Protein AF-A0A0F2PPJ3-F1 (afdb_monomer)

Radius of gyration: 19.81 Å; Cα contacts (8 Å, |Δi|>4): 242; chains: 1; bounding box: 56×54×53 Å

Solvent-accessible surface area (backbone atoms only — not comparable to full-atom values): 11832 Å² total; per-residue (Å²): 130,74,75,77,68,56,71,62,56,51,58,52,53,52,50,50,52,53,46,26,67,75,68,76,44,92,83,86,82,91,77,68,64,54,83,75,53,85,84,41,70,87,46,75,91,51,69,76,37,43,59,78,31,75,66,54,70,74,70,52,61,63,37,77,43,76,45,82,42,78,38,98,86,69,47,59,34,36,39,39,37,59,58,42,53,81,57,90,66,64,78,55,28,32,35,36,76,41,85,43,67,48,100,86,71,50,75,47,74,46,74,51,76,37,76,73,58,85,64,53,87,43,73,56,42,39,53,51,50,53,45,66,75,74,41,57,76,58,44,71,45,42,66,65,57,51,31,71,75,66,73,51,53,72,66,60,54,51,54,40,54,52,50,34,38,73,65,64,57,26,40,74,48,74,52,93,91,62,44,34,35,23,36,60,72,83,70,79,80,76,86,76,126

Secondary structure (DSSP, 8-state):
--TT-THHHHHHHHHHHHHHHHHT-------PBPPPPGGGTTSPP-GGGBTT-HHHHHH-SEEEEEEEEE-TTS-EEEEEEEEEESSPPPPPEEEEEEEEE-TTS-EEEEEEEESS----SSHHHHHHHHHHHH--TT-EEEHHHHHHHH---HHHHHHHHHHHHHTTSSEEES-TTS-EEEPPP----TT--

Mean predicted aligned error: 10.71 Å

Foldseek 3Di:
DDLQPCVVVLVVLVVVVVVCVVVVHDDDDDFDFADDDPLCPVADDAPVRGPSCPVVSVRDQWDKDWDWDQDPVRFIKIKIFTRDHPDDTAQIKIWGWDWDADPVRDIDIDIDIGSPDCLPPDLLSQLVSQQRNPAHAPRKDDLVVSCVVRVDDSVSSVVSVVVCCVSLQWDWDDDPVPIIIGRHPPDPPPVPD

pLDDT: mean 81.57, std 12.95, range [33.19, 95.94]

Structure (mmCIF, N/CA/C/O backbone):
data_AF-A0A0F2PPJ3-F1
#
_entry.id   AF-A0A0F2PPJ3-F1
#
loop_
_atom_site.group_PDB
_atom_site.id
_atom_site.type_symbol
_atom_site.label_atom_id
_atom_site.label_alt_id
_atom_site.label_comp_id
_atom_site.label_asym_id
_atom_site.label_entity_id
_atom_site.label_seq_id
_atom_site.pdbx_PDB_ins_code
_atom_site.Cartn_x
_atom_site.Cartn_y
_atom_site.Cartn_z
_atom_site.occupancy
_atom_site.B_iso_or_equiv
_atom_site.auth_seq_id
_atom_site.auth_comp_id
_atom_site.auth_asym_id
_atom_site.auth_atom_id
_atom_site.pdbx_PDB_model_num
ATOM 1 N N . MET A 1 1 ? 12.426 24.009 -13.031 1.00 40.19 1 MET A N 1
ATOM 2 C CA . MET A 1 1 ? 11.624 23.119 -13.888 1.00 40.19 1 MET A CA 1
ATOM 3 C C . MET A 1 1 ? 10.373 22.863 -13.082 1.00 40.19 1 MET A C 1
ATOM 5 O O . MET A 1 1 ? 10.503 22.295 -12.008 1.00 40.19 1 MET A O 1
ATOM 9 N N . ASP A 1 2 ? 9.248 23.453 -13.481 1.00 37.06 2 ASP A N 1
ATOM 10 C CA . ASP A 1 2 ? 8.013 23.365 -12.701 1.00 37.06 2 ASP A CA 1
ATOM 11 C C . ASP A 1 2 ? 7.537 21.912 -12.677 1.00 37.06 2 ASP A C 1
ATOM 13 O O . ASP A 1 2 ? 7.143 21.367 -13.704 1.00 37.06 2 ASP A O 1
ATOM 17 N N . GLU A 1 3 ? 7.546 21.296 -11.495 1.00 46.66 3 GLU A N 1
ATOM 18 C CA . GLU A 1 3 ? 6.959 19.971 -11.227 1.00 46.66 3 GLU A CA 1
ATOM 19 C C . GLU A 1 3 ? 5.454 19.901 -11.556 1.00 46.66 3 GLU A C 1
ATOM 21 O O . GLU A 1 3 ? 4.867 18.822 -11.560 1.00 46.66 3 GLU A O 1
ATOM 26 N N . ASN A 1 4 ? 4.822 21.043 -11.845 1.00 52.59 4 ASN A N 1
ATOM 27 C CA . ASN A 1 4 ? 3.384 21.173 -12.039 1.00 52.59 4 ASN A CA 1
ATOM 28 C C . ASN A 1 4 ? 2.910 21.125 -13.503 1.00 52.59 4 ASN A C 1
ATOM 30 O O . ASN A 1 4 ? 1.699 21.021 -13.725 1.00 52.59 4 ASN A O 1
ATOM 34 N N . ASP A 1 5 ? 3.797 21.152 -14.509 1.00 60.28 5 ASP A N 1
ATOM 35 C CA . ASP A 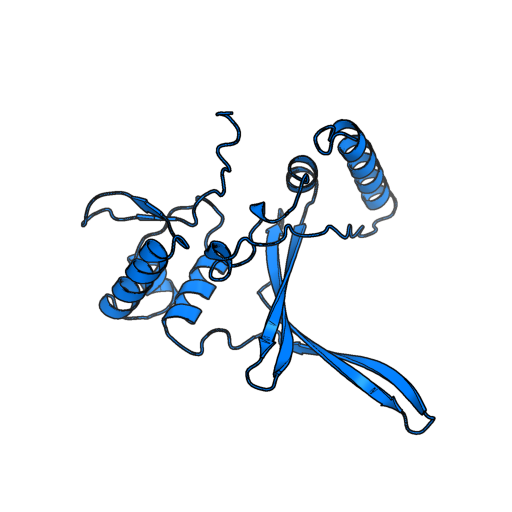1 5 ? 3.362 21.013 -15.908 1.00 60.28 5 ASP A CA 1
ATOM 36 C C . ASP A 1 5 ? 3.190 19.537 -16.307 1.00 60.28 5 ASP A C 1
ATOM 38 O O . ASP A 1 5 ? 4.017 18.900 -16.958 1.00 60.28 5 ASP A O 1
ATOM 42 N N . ASN A 1 6 ? 2.052 18.974 -15.904 1.00 66.50 6 ASN A N 1
ATOM 43 C CA . ASN A 1 6 ? 1.679 17.588 -16.188 1.00 66.50 6 ASN A CA 1
ATOM 44 C C . ASN A 1 6 ? 1.176 17.352 -17.629 1.00 66.50 6 ASN A C 1
ATOM 46 O O . ASN A 1 6 ? 0.753 16.238 -17.971 1.00 66.50 6 ASN A O 1
ATOM 50 N N . SER A 1 7 ? 1.179 18.380 -18.485 1.00 72.50 7 SER A N 1
ATOM 51 C CA . SER A 1 7 ? 0.656 18.284 -19.853 1.00 72.50 7 SER A CA 1
ATOM 52 C C . SER A 1 7 ? 1.508 17.375 -20.747 1.00 72.50 7 SER A C 1
ATOM 54 O O . SER A 1 7 ? 0.975 16.661 -21.606 1.00 72.50 7 SER A O 1
ATOM 56 N N . GLU A 1 8 ? 2.820 17.337 -20.512 1.00 78.19 8 GLU A N 1
ATOM 57 C CA . GLU A 1 8 ? 3.752 16.474 -21.235 1.00 78.19 8 GLU A CA 1
ATOM 58 C C . GLU A 1 8 ? 3.597 15.008 -20.822 1.00 78.19 8 GLU A C 1
ATOM 60 O O . GLU A 1 8 ? 3.486 14.130 -21.684 1.00 78.19 8 GLU A O 1
ATOM 65 N N . MET A 1 9 ? 3.477 14.748 -19.516 1.00 77.81 9 MET A N 1
ATOM 66 C CA . MET A 1 9 ? 3.285 13.398 -18.981 1.00 77.81 9 MET A CA 1
ATOM 67 C C . MET A 1 9 ? 2.017 12.745 -19.517 1.00 77.81 9 MET A C 1
ATOM 69 O O . MET A 1 9 ? 2.049 11.577 -19.897 1.00 77.81 9 MET A O 1
ATOM 73 N N . LYS A 1 10 ? 0.926 13.508 -19.661 1.00 81.81 10 LYS A N 1
ATOM 74 C CA . LYS A 1 10 ? -0.312 13.007 -20.270 1.00 81.81 10 LYS A CA 1
ATOM 75 C C . LYS A 1 10 ? -0.072 12.420 -21.666 1.00 81.81 10 LYS A C 1
ATOM 77 O O . LYS A 1 10 ? -0.485 11.293 -21.931 1.00 81.81 10 LYS A O 1
ATOM 82 N N . LYS A 1 11 ? 0.638 13.144 -22.540 1.00 85.88 11 LYS A N 1
ATOM 83 C CA . LYS A 1 11 ? 0.934 12.692 -23.913 1.00 85.88 11 LYS A CA 1
ATOM 84 C C . LYS A 1 11 ? 1.794 11.429 -23.922 1.00 85.88 11 LYS A C 1
ATOM 86 O O . LYS A 1 11 ? 1.598 10.556 -24.769 1.00 85.88 11 LYS A O 1
ATOM 91 N N . VAL A 1 12 ? 2.755 11.335 -23.002 1.00 87.25 12 VAL A N 1
ATOM 92 C CA . VAL A 1 12 ? 3.611 10.150 -22.856 1.00 87.25 12 VAL A CA 1
ATOM 93 C C . VAL A 1 12 ? 2.774 8.949 -22.419 1.00 87.25 12 VAL A C 1
ATOM 95 O O . VAL A 1 12 ? 2.804 7.915 -23.085 1.00 87.25 12 VAL A O 1
ATOM 98 N N . THR A 1 13 ? 1.971 9.090 -21.365 1.00 85.50 13 THR A N 1
ATOM 99 C CA . THR A 1 13 ? 1.130 8.004 -20.845 1.00 85.50 13 THR A CA 1
ATOM 100 C C . THR A 1 13 ? 0.079 7.550 -21.861 1.00 85.50 13 THR A C 1
ATOM 102 O O . THR A 1 13 ? -0.133 6.350 -22.018 1.00 85.50 13 THR A O 1
ATOM 105 N N . GLU A 1 14 ? -0.526 8.467 -22.621 1.00 87.19 14 GLU A N 1
ATOM 106 C CA . GLU A 1 14 ? -1.458 8.127 -23.708 1.00 87.19 14 GLU A CA 1
ATOM 107 C C . GLU A 1 14 ? -0.777 7.312 -24.815 1.00 87.19 14 GLU A C 1
ATOM 109 O O . GLU A 1 14 ? -1.313 6.294 -25.258 1.00 87.19 14 GLU A O 1
ATOM 114 N N . LYS A 1 15 ? 0.434 7.702 -25.237 1.00 90.69 15 LYS A N 1
ATOM 115 C CA . LYS A 1 15 ? 1.214 6.930 -26.219 1.00 90.69 15 LYS A CA 1
ATOM 116 C C . LYS A 1 15 ? 1.566 5.536 -25.711 1.00 90.69 15 LYS A C 1
ATOM 118 O O . LYS A 1 15 ? 1.446 4.580 -26.475 1.00 90.69 15 LYS A O 1
ATOM 123 N N . LEU A 1 16 ? 1.973 5.418 -24.448 1.00 91.44 16 LEU A N 1
ATOM 124 C CA . LEU A 1 16 ? 2.249 4.126 -23.819 1.00 91.44 16 LEU A CA 1
ATOM 125 C C . LEU A 1 16 ? 0.985 3.259 -23.782 1.00 91.44 16 LEU A C 1
ATOM 127 O O . LEU A 1 16 ? 1.031 2.109 -24.201 1.00 91.44 16 LEU A O 1
ATOM 131 N N . SER A 1 17 ? -0.159 3.820 -23.391 1.00 87.56 17 SER A N 1
ATOM 132 C CA . SER A 1 17 ? -1.444 3.110 -23.387 1.00 87.56 17 SER A CA 1
ATOM 133 C C . SER A 1 17 ? -1.832 2.596 -24.781 1.00 87.56 17 SER A C 1
ATOM 135 O O . SER A 1 17 ? -2.169 1.422 -24.948 1.00 87.56 17 SER A O 1
ATOM 137 N N . MET A 1 18 ? -1.687 3.427 -25.821 1.00 90.94 18 MET A N 1
ATOM 138 C CA . MET A 1 18 ? -1.907 2.990 -27.205 1.00 90.94 18 MET A CA 1
ATOM 139 C C . MET A 1 18 ? -0.950 1.871 -27.625 1.00 90.94 18 MET A C 1
ATOM 141 O O . MET A 1 18 ? -1.364 0.949 -28.328 1.00 90.94 18 MET A O 1
ATOM 145 N N . LEU A 1 19 ? 0.325 1.955 -27.232 1.00 94.56 19 LEU A N 1
ATOM 146 C CA . LEU A 1 19 ? 1.312 0.925 -27.537 1.00 94.56 19 LEU A CA 1
ATOM 147 C C . LEU A 1 19 ? 0.936 -0.395 -26.860 1.00 94.56 19 LEU A C 1
ATOM 149 O O . LEU A 1 19 ? 0.829 -1.395 -27.557 1.00 94.56 19 LEU A O 1
ATOM 153 N N . ALA A 1 20 ? 0.655 -0.367 -25.554 1.00 92.06 20 ALA A N 1
ATOM 154 C CA . ALA A 1 20 ? 0.200 -1.517 -24.772 1.00 92.06 20 ALA A CA 1
ATOM 155 C C . ALA A 1 20 ? -1.005 -2.207 -25.422 1.00 92.06 20 ALA A C 1
ATOM 157 O O . ALA A 1 20 ? -1.014 -3.428 -25.575 1.00 92.06 20 ALA A O 1
ATOM 158 N N . HIS A 1 21 ? -1.990 -1.422 -25.872 1.00 90.19 21 HIS A N 1
ATOM 159 C CA . HIS A 1 21 ? -3.175 -1.951 -26.541 1.00 90.19 21 HIS A CA 1
ATOM 160 C C . HIS A 1 21 ? -2.850 -2.593 -27.899 1.00 90.19 21 HIS A C 1
ATOM 162 O O . HIS A 1 21 ? -3.366 -3.659 -28.219 1.00 90.19 21 HIS A O 1
ATOM 168 N N . ARG A 1 22 ? -1.971 -1.973 -28.696 1.00 95.94 22 ARG A N 1
ATOM 169 C CA . ARG A 1 22 ? -1.575 -2.491 -30.018 1.00 95.94 22 ARG A CA 1
ATOM 170 C C . ARG A 1 22 ? -0.719 -3.749 -29.936 1.00 95.94 22 ARG A C 1
ATOM 172 O O . ARG A 1 22 ? -0.816 -4.596 -30.817 1.00 95.94 22 ARG A O 1
ATOM 179 N N . THR A 1 23 ? 0.144 -3.847 -28.930 1.00 95.81 23 THR A N 1
ATOM 180 C CA . THR A 1 23 ? 1.101 -4.953 -28.787 1.00 95.81 23 THR A CA 1
ATOM 181 C C . THR A 1 23 ? 0.632 -6.036 -27.824 1.00 95.81 23 THR A C 1
ATOM 183 O O . THR A 1 23 ? 1.323 -7.040 -27.681 1.00 95.81 23 THR A O 1
ATOM 186 N N . ASN A 1 24 ? -0.523 -5.851 -27.177 1.00 94.12 24 ASN A N 1
ATOM 187 C CA . ASN A 1 24 ? -1.010 -6.711 -26.100 1.00 94.12 24 ASN A CA 1
ATOM 188 C C . ASN A 1 24 ? 0.049 -6.907 -24.996 1.00 94.12 24 ASN A C 1
ATOM 190 O O . ASN A 1 24 ? 0.318 -8.024 -24.554 1.00 94.12 24 ASN A O 1
ATOM 194 N N . ALA A 1 25 ? 0.692 -5.809 -24.592 1.00 93.25 25 ALA A N 1
ATOM 195 C CA . ALA A 1 25 ? 1.756 -5.808 -23.595 1.00 93.25 25 ALA A CA 1
ATOM 196 C C . ALA A 1 25 ? 1.338 -5.047 -22.334 1.00 93.25 25 ALA A C 1
ATOM 198 O O . ALA A 1 25 ? 0.681 -4.008 -22.407 1.00 93.25 25 ALA A O 1
ATOM 199 N N . ALA A 1 26 ? 1.784 -5.528 -21.175 1.00 90.75 26 ALA A N 1
ATOM 200 C CA . ALA A 1 26 ? 1.714 -4.764 -19.938 1.00 90.75 26 ALA A CA 1
ATOM 201 C C . ALA A 1 26 ? 2.857 -3.740 -19.903 1.00 90.75 26 ALA A C 1
ATOM 203 O O . ALA A 1 26 ? 4.017 -4.089 -20.121 1.00 90.75 26 ALA A O 1
ATOM 204 N N . ILE A 1 27 ? 2.534 -2.481 -19.607 1.00 91.56 27 ILE A N 1
ATOM 205 C CA . ILE A 1 27 ? 3.528 -1.429 -19.377 1.00 91.56 27 ILE A CA 1
ATOM 206 C C . ILE A 1 27 ? 3.502 -1.071 -17.900 1.00 91.56 27 ILE A C 1
ATOM 208 O O . ILE A 1 27 ? 2.464 -0.685 -17.364 1.00 91.56 27 ILE A O 1
ATOM 212 N N . VAL A 1 28 ? 4.661 -1.191 -17.258 1.00 91.62 28 VAL A N 1
ATOM 213 C CA . VAL A 1 28 ? 4.858 -0.845 -15.851 1.00 91.62 28 VAL A CA 1
ATOM 214 C C . VAL A 1 28 ? 5.663 0.444 -15.784 1.00 91.62 28 VAL A C 1
ATOM 216 O O . VAL A 1 28 ? 6.731 0.548 -16.385 1.00 91.62 28 VAL A O 1
ATOM 219 N N . ILE A 1 29 ? 5.140 1.427 -15.055 1.00 88.69 29 ILE A N 1
ATOM 220 C CA . ILE A 1 29 ? 5.815 2.698 -14.793 1.00 88.69 29 ILE A CA 1
ATOM 221 C C . ILE A 1 29 ? 6.234 2.693 -13.328 1.00 88.69 29 ILE A C 1
ATOM 223 O O . ILE A 1 29 ? 5.397 2.519 -12.443 1.00 88.69 29 ILE A O 1
ATOM 227 N N . LEU A 1 30 ? 7.529 2.879 -13.078 1.00 89.00 30 LEU A N 1
ATOM 228 C CA . LEU A 1 30 ? 8.056 3.058 -11.731 1.00 89.00 30 LEU A CA 1
ATOM 229 C C . LEU A 1 30 ? 8.004 4.542 -11.378 1.00 89.00 30 LEU A C 1
ATOM 231 O O . LEU A 1 30 ? 8.516 5.375 -12.125 1.00 89.00 30 LEU A O 1
ATOM 235 N N . HIS A 1 31 ? 7.387 4.858 -10.244 1.00 85.75 31 HIS A N 1
ATOM 236 C CA . HIS A 1 31 ? 7.260 6.222 -9.746 1.00 85.75 31 HIS A CA 1
ATOM 237 C C . HIS A 1 31 ? 7.649 6.286 -8.274 1.00 85.75 31 HIS A C 1
ATOM 239 O O . HIS A 1 31 ? 7.319 5.388 -7.498 1.00 85.75 31 HIS A O 1
ATOM 245 N N . HIS A 1 32 ? 8.363 7.340 -7.886 1.00 84.81 32 HIS A N 1
ATOM 246 C CA . HIS A 1 32 ? 8.792 7.513 -6.504 1.00 84.81 32 HIS A CA 1
ATOM 247 C C . HIS A 1 32 ? 7.647 8.045 -5.638 1.00 84.81 32 HIS A C 1
ATOM 249 O O . HIS A 1 32 ? 6.984 9.026 -5.978 1.00 84.81 32 HIS A O 1
ATOM 255 N N . ALA A 1 33 ? 7.450 7.419 -4.478 1.00 84.19 33 ALA A N 1
ATOM 256 C CA . ALA A 1 33 ? 6.586 7.968 -3.446 1.00 84.19 33 ALA A CA 1
ATOM 257 C C . ALA A 1 33 ? 7.261 9.160 -2.749 1.00 84.19 33 ALA A C 1
ATOM 259 O O . ALA A 1 33 ? 8.490 9.228 -2.633 1.00 84.19 33 ALA A O 1
ATOM 260 N N . ARG A 1 34 ? 6.450 10.083 -2.235 1.00 83.56 34 ARG A N 1
ATOM 261 C CA . ARG A 1 34 ? 6.915 11.215 -1.438 1.00 83.56 34 ARG A CA 1
ATOM 262 C C . ARG A 1 34 ? 7.542 10.714 -0.146 1.00 83.56 34 ARG A C 1
ATOM 264 O O . ARG A 1 34 ? 7.148 9.693 0.423 1.00 83.56 34 ARG A O 1
ATOM 271 N N . LYS A 1 35 ? 8.481 11.488 0.384 1.00 81.94 35 LYS A N 1
ATOM 272 C CA . LYS A 1 35 ? 9.011 11.230 1.719 1.00 81.94 35 LYS A CA 1
ATOM 273 C C . LYS A 1 35 ? 7.963 11.624 2.765 1.00 81.94 35 LYS A C 1
ATOM 275 O O . LYS A 1 35 ? 7.608 12.796 2.861 1.00 81.94 35 LYS A O 1
ATOM 280 N N . LYS A 1 36 ? 7.497 10.658 3.562 1.00 81.06 36 LYS A N 1
ATOM 281 C CA . LYS A 1 36 ? 6.555 10.908 4.667 1.00 81.06 36 LYS A CA 1
ATOM 282 C C . LYS A 1 36 ? 7.155 11.878 5.691 1.00 81.06 36 LYS A C 1
ATOM 284 O O . LYS A 1 36 ? 8.328 11.757 6.060 1.00 81.06 36 LYS A O 1
ATOM 289 N N . LYS A 1 37 ? 6.342 12.814 6.184 1.00 81.00 37 LYS A N 1
ATOM 290 C CA . LYS A 1 37 ? 6.664 13.654 7.345 1.00 81.00 37 LYS A CA 1
ATOM 291 C C . LYS A 1 37 ? 6.643 12.775 8.604 1.00 81.00 37 LYS A C 1
ATOM 293 O O . LYS A 1 37 ? 5.989 11.735 8.646 1.00 81.00 37 LYS A O 1
ATOM 298 N N . ARG A 1 38 ? 7.338 13.192 9.669 1.00 76.25 38 ARG A N 1
ATOM 299 C CA . ARG A 1 38 ? 7.440 12.415 10.927 1.00 76.25 38 ARG A CA 1
ATOM 300 C C . ARG A 1 38 ? 6.074 12.079 11.542 1.00 76.25 38 ARG A C 1
ATOM 302 O O . ARG A 1 38 ? 5.915 11.007 12.114 1.00 76.25 38 ARG A O 1
ATOM 309 N N . SER A 1 39 ? 5.104 12.983 11.408 1.00 73.81 39 SER A N 1
ATOM 310 C CA . SER A 1 39 ? 3.716 12.803 11.856 1.00 73.81 39 SER A CA 1
ATOM 311 C C . SER A 1 39 ? 2.956 11.725 11.075 1.00 73.81 39 SER A C 1
ATOM 313 O O . SER A 1 39 ? 1.970 11.197 11.570 1.00 73.81 39 SER A O 1
ATOM 315 N N . GLU A 1 40 ? 3.422 11.369 9.879 1.00 69.88 40 GLU A N 1
ATOM 316 C CA . GLU A 1 40 ? 2.737 10.470 8.947 1.00 69.88 40 GLU A CA 1
ATOM 317 C C . GLU A 1 40 ? 3.322 9.052 8.968 1.00 69.88 40 GLU A C 1
ATOM 319 O O . GLU A 1 40 ? 2.852 8.176 8.250 1.00 69.88 40 GLU A O 1
ATOM 324 N N . TYR A 1 41 ? 4.337 8.782 9.796 1.00 71.62 41 TYR A N 1
ATOM 325 C CA . TYR A 1 41 ? 4.972 7.458 9.875 1.00 71.62 41 TYR A CA 1
ATOM 326 C C . TYR A 1 41 ? 4.023 6.353 10.350 1.00 71.62 41 TYR A C 1
ATOM 328 O O . TYR A 1 41 ? 4.220 5.188 10.012 1.00 71.62 41 TYR A O 1
ATOM 336 N N . ALA A 1 42 ? 2.985 6.708 11.109 1.00 65.75 42 ALA A N 1
ATOM 337 C CA . ALA A 1 42 ? 1.936 5.772 11.502 1.00 65.75 42 ALA A CA 1
ATOM 338 C C . ALA A 1 42 ? 0.921 5.499 10.374 1.00 65.75 42 ALA A C 1
ATOM 340 O O . ALA A 1 42 ? 0.197 4.503 10.428 1.00 65.75 42 ALA A O 1
ATOM 341 N N . ILE A 1 43 ? 0.867 6.355 9.352 1.00 72.12 43 ILE A N 1
ATOM 342 C CA . ILE A 1 43 ? -0.106 6.289 8.261 1.00 72.12 43 ILE A CA 1
ATOM 343 C C . ILE A 1 43 ? 0.436 5.343 7.188 1.00 72.12 43 ILE A C 1
ATOM 345 O O . ILE A 1 43 ? 1.611 5.401 6.825 1.00 72.12 43 ILE A O 1
ATOM 349 N N . SER A 1 44 ? -0.407 4.435 6.700 1.00 75.56 44 SER A N 1
ATOM 350 C CA . SER A 1 44 ? -0.053 3.544 5.589 1.00 75.56 44 SER A CA 1
ATOM 351 C C . SER A 1 44 ? -0.031 4.300 4.264 1.00 75.56 44 SER A C 1
ATOM 353 O O . SER A 1 44 ? -0.680 5.328 4.124 1.00 75.56 44 SER A O 1
ATOM 355 N N . MET A 1 45 ? 0.759 3.816 3.308 1.00 81.19 45 MET A N 1
ATOM 356 C CA . MET A 1 45 ? 0.842 4.401 1.974 1.00 81.19 45 MET A CA 1
ATOM 357 C C . MET A 1 45 ? -0.534 4.397 1.314 1.00 81.19 45 MET A C 1
ATOM 359 O O . MET A 1 45 ? -1.262 3.406 1.372 1.00 81.19 45 MET A O 1
ATOM 363 N N . SER A 1 46 ? -0.844 5.519 0.688 1.00 80.12 46 SER A N 1
ATOM 364 C CA . SER A 1 46 ? -2.079 5.811 -0.025 1.00 80.12 46 SER A CA 1
ATOM 365 C C . SER A 1 46 ? -1.752 6.340 -1.420 1.00 80.12 46 SER A C 1
ATOM 367 O O . SER A 1 46 ? -0.597 6.628 -1.746 1.00 80.12 46 SER A O 1
ATOM 369 N N . GLN A 1 47 ? -2.780 6.529 -2.243 1.00 76.94 47 GLN A N 1
ATOM 370 C CA . GLN A 1 47 ? -2.642 7.155 -3.558 1.00 76.94 47 GLN A CA 1
ATOM 371 C C . GLN A 1 47 ? -2.046 8.577 -3.482 1.00 76.94 47 GLN A C 1
ATOM 373 O O . GLN A 1 47 ? -1.365 9.027 -4.409 1.00 76.94 47 GLN A O 1
ATOM 378 N N . HIS A 1 48 ? -2.276 9.277 -2.368 1.00 75.56 48 HIS A N 1
ATOM 379 C CA . HIS A 1 48 ? -1.780 10.631 -2.122 1.00 75.56 48 HIS A CA 1
ATOM 380 C C . HIS A 1 48 ? -0.265 10.696 -1.905 1.00 75.56 48 HIS A C 1
ATOM 382 O O . HIS A 1 48 ? 0.324 11.771 -1.974 1.00 75.56 48 HIS A O 1
ATOM 388 N N . ASP A 1 49 ? 0.392 9.560 -1.668 1.00 77.69 49 ASP A N 1
ATOM 389 C CA . ASP A 1 49 ? 1.843 9.521 -1.497 1.00 77.69 49 ASP A CA 1
ATOM 390 C C . ASP A 1 49 ? 2.604 9.529 -2.834 1.00 77.69 49 ASP A C 1
ATOM 392 O O . ASP A 1 49 ? 3.830 9.497 -2.838 1.00 77.69 49 ASP A O 1
ATOM 396 N N . SER A 1 50 ? 1.911 9.616 -3.971 1.00 75.81 50 SER A N 1
ATOM 397 C CA . SER A 1 50 ? 2.504 9.722 -5.307 1.00 75.81 50 SER A CA 1
ATOM 398 C C . SER A 1 50 ? 2.800 11.195 -5.672 1.00 75.81 50 SER A C 1
ATOM 400 O O . SER A 1 50 ? 1.880 11.958 -5.968 1.00 75.81 50 SER A O 1
ATOM 402 N N . VAL A 1 51 ? 4.076 11.624 -5.641 1.00 67.50 51 VAL A N 1
ATOM 403 C CA . VAL A 1 51 ? 4.497 13.032 -5.893 1.00 67.50 51 VAL A CA 1
ATOM 404 C C . VAL A 1 51 ? 4.180 13.455 -7.324 1.00 67.50 51 VAL A C 1
ATOM 406 O O . VAL A 1 51 ? 4.527 12.727 -8.248 1.00 67.50 51 VAL A O 1
ATOM 409 N N . GLY A 1 52 ? 3.566 14.627 -7.533 1.00 62.66 52 GLY A N 1
ATOM 410 C CA . GLY A 1 52 ? 3.387 15.218 -8.873 1.00 62.66 52 GLY A CA 1
ATOM 411 C C . GLY A 1 52 ? 2.519 14.391 -9.836 1.00 62.66 52 GLY A C 1
ATOM 412 O O . GLY A 1 52 ? 2.370 14.728 -11.003 1.00 62.66 52 GLY A O 1
ATOM 413 N N . ALA A 1 53 ? 1.907 13.306 -9.359 1.00 62.00 53 ALA A N 1
ATOM 414 C CA . ALA A 1 53 ? 1.342 12.251 -10.190 1.00 62.00 53 ALA A CA 1
ATOM 415 C C . ALA A 1 53 ? -0.181 12.339 -10.350 1.00 62.00 53 ALA A C 1
ATOM 417 O O . ALA A 1 53 ? -0.803 11.373 -10.785 1.00 62.00 53 ALA A O 1
ATOM 418 N N . GLY A 1 54 ? -0.815 13.474 -10.036 1.00 67.88 54 GLY A N 1
ATOM 419 C CA . GLY A 1 54 ? -2.277 13.609 -10.113 1.00 67.88 54 GLY A CA 1
ATOM 420 C C . GLY A 1 54 ? -2.857 13.214 -11.481 1.00 67.88 54 GLY A C 1
ATOM 421 O O . GLY A 1 54 ? -3.955 12.661 -11.559 1.00 67.88 54 GLY A O 1
ATOM 422 N N . VAL A 1 55 ? -2.098 13.430 -12.561 1.00 72.00 55 VAL A N 1
ATOM 423 C CA . VAL A 1 55 ? -2.447 12.954 -13.908 1.00 72.00 55 VAL A CA 1
ATOM 424 C C . VAL A 1 55 ? -2.209 11.450 -14.071 1.00 72.00 55 VAL A C 1
ATOM 426 O O . VAL A 1 55 ? -3.100 10.766 -14.568 1.00 72.00 55 VAL A O 1
ATOM 429 N N . LEU A 1 56 ? -1.075 10.909 -13.615 1.00 76.44 56 LEU A N 1
ATOM 430 C CA . LEU A 1 56 ? -0.790 9.467 -13.680 1.00 76.44 56 LEU A CA 1
ATOM 431 C C . LEU A 1 56 ? -1.841 8.654 -12.923 1.00 76.44 56 LEU A C 1
ATOM 433 O O . LEU A 1 56 ? -2.373 7.694 -13.467 1.00 76.44 56 LEU A O 1
ATOM 437 N N . ASN A 1 57 ? -2.222 9.107 -11.731 1.00 77.25 57 ASN A N 1
ATOM 438 C CA . ASN A 1 57 ? -3.272 8.536 -10.896 1.00 77.25 57 ASN A CA 1
ATOM 439 C C . ASN A 1 57 ? -4.594 8.316 -11.660 1.00 77.25 57 ASN A C 1
ATOM 441 O O . ASN A 1 57 ? -5.307 7.348 -11.413 1.00 77.25 57 ASN A O 1
ATOM 445 N N . ARG A 1 58 ? -4.918 9.186 -12.624 1.00 77.19 58 ARG A N 1
ATOM 446 C CA . ARG A 1 58 ? -6.134 9.079 -13.450 1.00 77.19 58 ARG A CA 1
ATOM 447 C C . ARG A 1 58 ? -5.957 8.242 -14.713 1.00 77.19 58 ARG A C 1
ATOM 449 O O . ARG A 1 58 ? -6.956 7.876 -15.318 1.00 77.19 58 ARG A O 1
ATOM 456 N N . LEU A 1 59 ? -4.723 8.006 -15.149 1.00 80.25 59 LEU A N 1
ATOM 457 C CA . LEU A 1 59 ? -4.415 7.350 -16.422 1.00 80.25 59 LEU A CA 1
ATOM 458 C C . LEU A 1 59 ? -3.945 5.902 -16.254 1.00 80.25 59 LEU A C 1
ATOM 460 O O . LEU A 1 59 ? -3.986 5.141 -17.219 1.00 80.25 59 LEU A O 1
ATOM 464 N N . VAL A 1 60 ? -3.500 5.512 -15.057 1.00 84.88 60 VAL A N 1
ATOM 465 C CA . VAL A 1 60 ? -3.094 4.134 -14.767 1.00 84.88 60 VAL A CA 1
ATOM 466 C C . VAL A 1 60 ? -4.295 3.277 -14.373 1.00 84.88 60 VAL A C 1
ATOM 468 O O . VAL A 1 60 ? -5.120 3.665 -13.546 1.00 84.88 60 VAL A O 1
ATOM 471 N N . GLY A 1 61 ? -4.370 2.075 -14.950 1.00 85.25 61 GLY A N 1
ATOM 472 C CA . GLY A 1 61 ? -5.413 1.103 -14.617 1.00 85.25 61 GLY A CA 1
ATOM 473 C C . GLY A 1 61 ? -5.207 0.420 -13.262 1.00 85.25 61 GLY A C 1
ATOM 474 O O . GLY A 1 61 ? -6.174 -0.037 -12.660 1.00 85.25 61 GLY A O 1
ATOM 475 N N . CYS A 1 62 ? -3.967 0.362 -12.769 1.00 88.62 62 CYS A N 1
ATOM 476 C CA . CYS A 1 62 ? -3.615 -0.189 -11.464 1.00 88.62 62 CYS A CA 1
ATOM 477 C C . CYS A 1 62 ? -2.442 0.594 -10.864 1.00 88.62 62 CYS A C 1
ATOM 479 O O . CYS A 1 62 ? -1.498 0.947 -11.572 1.00 88.62 62 CYS A O 1
ATOM 481 N N . MET A 1 63 ? -2.509 0.854 -9.561 1.00 88.94 63 MET A N 1
ATOM 482 C CA . MET A 1 63 ? -1.458 1.480 -8.773 1.00 88.94 63 MET A CA 1
ATOM 483 C C . MET A 1 63 ? -1.043 0.554 -7.641 1.00 88.94 63 MET A C 1
ATOM 485 O O . MET A 1 63 ? -1.873 0.125 -6.835 1.00 88.94 63 MET A O 1
ATOM 489 N N . ILE A 1 64 ? 0.258 0.291 -7.572 1.00 91.12 64 ILE A N 1
ATOM 490 C CA . ILE A 1 64 ? 0.861 -0.622 -6.608 1.00 91.12 64 ILE A CA 1
ATOM 491 C C . ILE A 1 64 ? 1.743 0.181 -5.661 1.00 91.12 64 ILE A C 1
ATOM 493 O O . ILE A 1 64 ? 2.693 0.831 -6.090 1.00 91.12 64 ILE A O 1
ATOM 497 N N . GLY A 1 65 ? 1.421 0.127 -4.374 1.00 90.44 65 GLY A N 1
ATOM 498 C CA . GLY A 1 65 ? 2.230 0.696 -3.306 1.00 90.44 65 GLY A CA 1
ATOM 499 C C . GLY A 1 65 ? 3.165 -0.358 -2.739 1.00 90.44 65 GLY A C 1
ATOM 500 O O . GLY A 1 65 ? 2.717 -1.457 -2.412 1.00 90.44 65 GLY A O 1
ATOM 501 N N . ILE A 1 66 ? 4.447 -0.021 -2.600 1.00 91.88 66 ILE A N 1
ATOM 502 C CA . ILE A 1 66 ? 5.449 -0.881 -1.964 1.00 91.88 66 ILE A CA 1
ATOM 503 C C . ILE A 1 66 ? 6.022 -0.132 -0.763 1.00 91.88 66 ILE A C 1
ATOM 505 O O . ILE A 1 66 ? 6.722 0.869 -0.912 1.00 91.88 66 ILE A O 1
ATOM 509 N N . GLU A 1 67 ? 5.718 -0.613 0.440 1.00 88.75 67 GLU A N 1
ATOM 510 C CA . GLU A 1 67 ? 6.212 -0.047 1.695 1.00 88.75 67 GLU A CA 1
ATOM 511 C C . GLU A 1 67 ? 7.286 -0.935 2.313 1.00 88.75 67 GLU A C 1
ATOM 513 O O . GLU A 1 67 ? 7.039 -2.098 2.626 1.00 88.75 67 GLU A O 1
ATOM 518 N N . LYS A 1 68 ? 8.459 -0.360 2.571 1.00 87.81 68 LYS A N 1
ATOM 519 C CA . LYS A 1 68 ? 9.521 -1.005 3.342 1.00 87.81 68 LYS A CA 1
ATOM 520 C C . LYS A 1 68 ? 9.279 -0.818 4.842 1.00 87.81 68 LYS A C 1
ATOM 522 O O . LYS A 1 68 ? 9.100 0.309 5.306 1.00 87.81 68 LYS A O 1
ATOM 527 N N . LYS A 1 69 ? 9.323 -1.910 5.604 1.00 83.19 69 LYS A N 1
ATOM 528 C CA . LYS A 1 69 ? 9.290 -1.926 7.072 1.00 83.19 69 LYS A CA 1
ATOM 529 C C . LYS A 1 69 ? 10.429 -2.788 7.605 1.00 83.19 69 LYS A C 1
ATOM 531 O O . LYS A 1 69 ? 10.736 -3.822 7.026 1.00 83.19 69 LYS A O 1
ATOM 536 N N . ALA A 1 70 ? 11.019 -2.378 8.723 1.00 80.31 70 ALA A 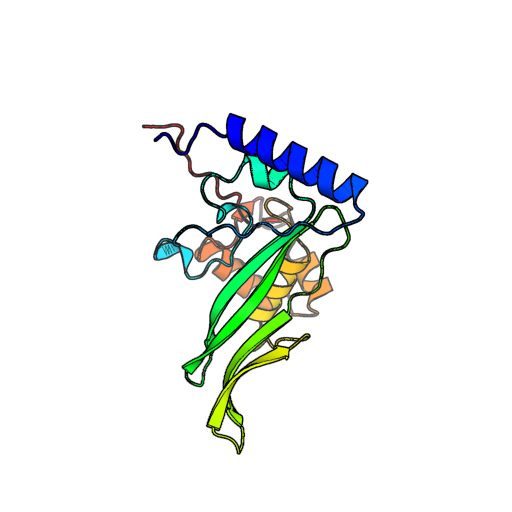N 1
ATOM 537 C CA . ALA A 1 70 ? 11.939 -3.239 9.454 1.00 80.31 70 ALA A CA 1
ATOM 538 C C . ALA A 1 70 ? 11.133 -4.341 10.158 1.00 80.31 70 ALA A C 1
ATOM 540 O O . ALA A 1 70 ? 10.202 -4.041 10.909 1.00 80.31 70 ALA A O 1
ATOM 541 N N . GLY A 1 71 ? 11.463 -5.599 9.881 1.00 74.06 71 GLY A N 1
ATOM 542 C CA . GLY A 1 71 ? 10.959 -6.754 10.610 1.00 74.06 71 GLY A CA 1
ATOM 543 C C . GLY A 1 71 ? 11.577 -6.858 12.004 1.00 74.06 71 GLY A C 1
ATOM 544 O O . GLY A 1 71 ? 12.608 -6.250 12.294 1.00 74.06 71 GLY A O 1
ATOM 545 N N . ASP A 1 72 ? 10.959 -7.659 12.874 1.00 73.94 72 ASP A N 1
ATOM 546 C CA . ASP A 1 72 ? 11.395 -7.844 14.269 1.00 73.94 72 ASP A CA 1
ATOM 547 C C . ASP A 1 72 ? 12.838 -8.378 14.384 1.00 73.94 72 ASP A C 1
ATOM 549 O O . ASP A 1 72 ? 13.529 -8.120 15.365 1.00 73.94 72 ASP A O 1
ATOM 553 N N . ASN A 1 73 ? 13.295 -9.119 13.374 1.00 74.06 73 ASN A N 1
ATOM 554 C CA . ASN A 1 73 ? 14.638 -9.690 13.259 1.00 74.06 73 ASN A CA 1
ATOM 555 C C . ASN A 1 73 ? 15.651 -8.745 12.579 1.00 74.06 73 ASN A C 1
ATOM 557 O O . ASN A 1 73 ? 16.769 -9.162 12.290 1.00 74.06 73 ASN A O 1
ATOM 561 N N . GLY A 1 74 ? 15.268 -7.498 12.286 1.00 75.50 74 GLY A N 1
ATOM 562 C CA . GLY A 1 74 ? 16.090 -6.539 11.544 1.00 75.50 74 GLY A CA 1
ATOM 563 C C . GLY A 1 74 ? 16.111 -6.758 10.027 1.00 75.50 74 GLY A C 1
ATOM 564 O O . GLY A 1 74 ? 16.750 -5.980 9.324 1.00 75.50 74 GLY A O 1
ATOM 565 N N . GLN A 1 75 ? 15.407 -7.772 9.510 1.00 83.94 75 GLN A N 1
ATOM 566 C CA . GLN A 1 75 ? 15.260 -7.996 8.073 1.00 83.94 75 GLN A CA 1
ATOM 567 C C . GLN A 1 75 ? 14.258 -7.005 7.481 1.00 83.94 75 GLN A C 1
ATOM 569 O O . GLN A 1 75 ? 13.209 -6.736 8.066 1.00 83.94 75 GLN A O 1
ATOM 574 N N . ASP A 1 76 ? 14.552 -6.491 6.293 1.00 89.69 76 ASP A N 1
ATOM 575 C CA . ASP A 1 76 ? 13.620 -5.633 5.573 1.00 89.69 76 ASP A CA 1
ATOM 576 C C . ASP A 1 76 ? 12.459 -6.448 4.992 1.00 89.69 76 ASP A C 1
ATOM 578 O O . ASP A 1 76 ? 12.658 -7.388 4.222 1.00 89.69 76 ASP A O 1
ATOM 582 N N . ILE A 1 77 ? 11.235 -6.047 5.336 1.00 89.44 77 ILE A N 1
ATOM 583 C CA . ILE A 1 77 ? 9.993 -6.603 4.804 1.00 89.44 77 ILE A CA 1
ATOM 584 C C . ILE A 1 77 ? 9.355 -5.554 3.899 1.00 89.44 77 ILE A C 1
ATOM 586 O O . ILE A 1 77 ? 9.069 -4.429 4.319 1.00 89.44 77 ILE A O 1
ATOM 590 N N . PHE A 1 78 ? 9.085 -5.934 2.658 1.00 91.69 78 PHE A N 1
ATOM 591 C CA . PHE A 1 78 ? 8.412 -5.095 1.678 1.00 91.69 78 PHE A CA 1
ATOM 592 C C . PHE A 1 78 ? 6.949 -5.513 1.595 1.00 91.69 78 PHE A C 1
ATOM 594 O O . PHE A 1 78 ? 6.636 -6.631 1.206 1.00 91.69 78 PHE A O 1
ATOM 601 N N . THR A 1 79 ? 6.039 -4.629 1.992 1.00 90.12 79 THR A N 1
ATOM 602 C CA . THR A 1 79 ? 4.592 -4.850 1.903 1.00 90.12 79 THR A CA 1
ATOM 603 C C . THR A 1 79 ? 4.061 -4.265 0.603 1.00 90.12 79 THR A C 1
ATOM 605 O O . THR A 1 79 ? 4.273 -3.082 0.340 1.00 90.12 79 THR A O 1
ATOM 608 N N . VAL A 1 80 ? 3.334 -5.065 -0.172 1.00 90.94 80 VAL A N 1
ATOM 609 C CA . VAL A 1 80 ? 2.772 -4.686 -1.469 1.00 90.94 80 VAL A CA 1
ATOM 610 C C . VAL A 1 80 ? 1.256 -4.574 -1.367 1.00 90.94 80 VAL A C 1
ATOM 612 O O . VAL A 1 80 ? 0.585 -5.502 -0.915 1.00 90.94 80 VAL A O 1
ATOM 615 N N . ARG A 1 81 ? 0.708 -3.428 -1.782 1.00 88.19 81 ARG A N 1
ATOM 616 C CA . ARG A 1 81 ? -0.724 -3.105 -1.701 1.00 88.19 81 ARG A CA 1
ATOM 617 C C . ARG A 1 81 ? -1.249 -2.581 -3.030 1.00 88.19 81 ARG A C 1
ATOM 619 O O . ARG A 1 81 ? -0.563 -1.826 -3.716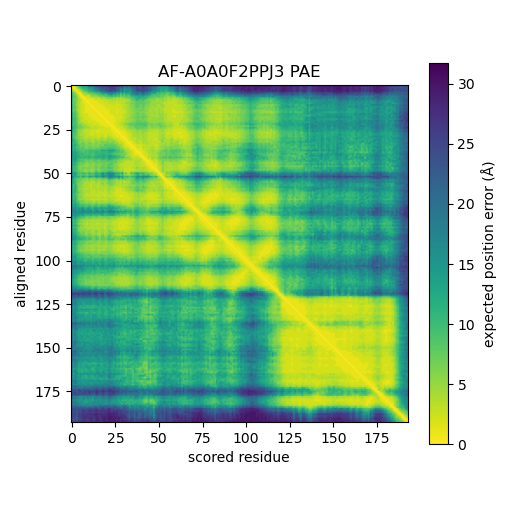 1.00 88.19 81 ARG A O 1
ATOM 626 N N . SER A 1 82 ? -2.497 -2.914 -3.344 1.00 88.31 82 SER A N 1
ATOM 627 C CA . SER A 1 82 ? -3.257 -2.233 -4.392 1.00 88.31 82 SER A CA 1
ATOM 628 C C . SER A 1 82 ? -3.773 -0.900 -3.846 1.00 88.31 82 SER A C 1
ATOM 630 O O . SER A 1 82 ? -4.668 -0.889 -3.007 1.00 88.31 82 SER A O 1
ATOM 632 N N . LEU A 1 83 ? -3.217 0.220 -4.311 1.00 85.12 83 LEU A N 1
ATOM 633 C CA . LEU A 1 83 ? -3.661 1.568 -3.918 1.00 85.12 83 LEU A CA 1
ATOM 634 C C . LEU A 1 83 ? -4.843 2.047 -4.768 1.00 85.12 83 LEU A C 1
ATOM 636 O O . LEU A 1 83 ? -5.692 2.798 -4.303 1.00 85.12 83 LEU A O 1
ATOM 640 N N . GLN A 1 84 ? -4.898 1.599 -6.022 1.00 84.44 84 GLN A N 1
ATOM 641 C CA . GLN A 1 84 ? -5.985 1.866 -6.957 1.00 84.44 84 GLN A CA 1
ATOM 642 C C . GLN A 1 84 ? -6.035 0.738 -7.983 1.00 84.44 84 GLN A C 1
ATOM 644 O O . GLN A 1 84 ? -4.997 0.270 -8.447 1.00 84.44 84 GLN A O 1
ATOM 649 N N . SER A 1 85 ? -7.232 0.335 -8.392 1.00 85.12 85 SER A N 1
ATOM 650 C CA . SER A 1 85 ? -7.414 -0.567 -9.524 1.00 85.12 85 SER A CA 1
ATOM 651 C C . SER A 1 85 ? -8.756 -0.295 -10.197 1.00 85.12 85 SER A C 1
ATOM 653 O O . SER A 1 85 ? -9.761 -0.097 -9.517 1.00 85.12 85 SER A O 1
ATOM 655 N N . TRP A 1 86 ? -8.779 -0.269 -11.530 1.00 82.56 86 TRP A N 1
ATOM 656 C CA . TRP A 1 86 ? -10.020 -0.283 -12.318 1.00 82.56 86 TRP A CA 1
ATOM 657 C C . TRP A 1 86 ? -10.620 -1.689 -12.429 1.00 82.56 86 TRP A C 1
ATOM 659 O O . TRP A 1 86 ? -11.789 -1.841 -12.773 1.00 82.56 86 TRP A O 1
ATOM 669 N N . LEU A 1 87 ? -9.812 -2.713 -12.151 1.00 81.69 87 LEU A N 1
ATOM 670 C CA . LEU A 1 87 ? -10.204 -4.119 -12.101 1.00 81.69 87 LEU A CA 1
ATOM 671 C C . LEU A 1 87 ? -10.234 -4.602 -10.648 1.00 81.69 87 LEU A C 1
ATOM 673 O O . LEU A 1 87 ? -9.891 -3.857 -9.727 1.00 81.69 87 LEU A O 1
ATOM 677 N N . GLN A 1 88 ? -10.576 -5.872 -10.433 1.00 79.44 88 GLN A N 1
ATOM 678 C CA . GLN A 1 88 ? -10.396 -6.497 -9.126 1.00 79.44 88 GLN A CA 1
ATOM 679 C C . GLN A 1 88 ? -8.925 -6.370 -8.694 1.00 79.44 88 GLN A C 1
ATOM 681 O O . GLN A 1 88 ? -8.025 -6.825 -9.399 1.00 79.44 88 GLN A O 1
ATOM 686 N N . GLY A 1 89 ? -8.688 -5.686 -7.572 1.00 79.44 89 GLY A N 1
ATOM 687 C CA . GLY A 1 89 ? -7.355 -5.560 -6.987 1.00 79.44 89 GLY A CA 1
ATOM 688 C C . GLY A 1 89 ? -6.830 -6.911 -6.499 1.00 79.44 89 GLY A C 1
ATOM 689 O O . GLY A 1 89 ? -7.597 -7.856 -6.305 1.00 79.44 89 GLY A O 1
ATOM 690 N N . PHE A 1 90 ? -5.520 -6.999 -6.289 1.00 84.81 90 PHE A N 1
ATOM 691 C CA . PHE A 1 90 ? -4.899 -8.160 -5.653 1.00 84.81 90 PHE A CA 1
ATOM 692 C C . PHE A 1 90 ? -4.859 -7.981 -4.130 1.00 84.81 90 PHE A C 1
ATOM 694 O O . PHE A 1 90 ? -4.774 -6.857 -3.629 1.00 84.81 90 PHE A O 1
ATOM 701 N N . SER A 1 91 ? -4.909 -9.101 -3.409 1.00 84.81 91 SER A N 1
ATOM 702 C CA . SER A 1 91 ? -4.764 -9.134 -1.951 1.00 84.81 91 SER A CA 1
ATOM 703 C C . SER A 1 91 ? -3.381 -8.667 -1.525 1.00 84.81 91 SER A C 1
ATOM 705 O O . SER A 1 91 ? -2.391 -8.917 -2.213 1.00 84.81 91 SER A O 1
ATOM 707 N N . THR A 1 92 ? -3.306 -8.010 -0.371 1.00 86.94 92 THR A N 1
ATOM 708 C CA . THR A 1 92 ? -2.028 -7.551 0.171 1.00 86.94 92 THR A CA 1
ATOM 709 C C . THR A 1 92 ? -1.072 -8.732 0.357 1.00 86.94 92 THR A C 1
ATOM 711 O O . THR A 1 92 ? -1.434 -9.728 0.975 1.00 86.94 92 THR A O 1
ATOM 714 N N . PHE A 1 93 ? 0.169 -8.597 -0.106 1.00 90.56 93 PHE A N 1
ATOM 715 C CA . PHE A 1 93 ? 1.227 -9.583 0.121 1.00 90.56 93 PHE A CA 1
ATOM 716 C C . PHE A 1 93 ? 2.513 -8.896 0.585 1.00 90.56 93 PHE A C 1
ATOM 718 O O . PHE A 1 93 ? 2.611 -7.664 0.594 1.00 90.56 93 PHE A O 1
ATOM 725 N N . SER A 1 94 ? 3.504 -9.670 1.007 1.00 92.31 94 SER A N 1
ATOM 726 C CA . SER A 1 94 ? 4.819 -9.148 1.358 1.00 92.31 94 SER A CA 1
ATOM 727 C C . SER A 1 94 ? 5.930 -9.980 0.736 1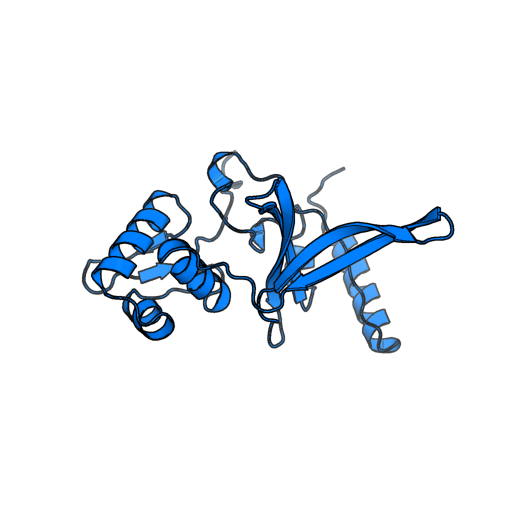.00 92.31 94 SER A C 1
ATOM 729 O O . SER A 1 94 ? 5.716 -11.103 0.280 1.00 92.31 94 SER A O 1
ATOM 731 N N . TYR A 1 95 ? 7.124 -9.405 0.675 1.00 93.81 95 TYR A N 1
ATOM 732 C CA . TYR A 1 95 ? 8.318 -10.148 0.324 1.00 93.81 95 TYR A CA 1
ATOM 733 C C . TYR A 1 95 ? 9.527 -9.691 1.134 1.00 93.81 95 TYR A C 1
ATOM 735 O O . TYR A 1 95 ? 9.590 -8.556 1.613 1.00 93.81 95 TYR A O 1
ATOM 743 N N . THR A 1 96 ? 10.502 -10.583 1.259 1.00 93.50 96 THR A N 1
ATOM 744 C CA . THR A 1 96 ? 11.851 -10.270 1.735 1.00 93.50 96 THR A CA 1
ATOM 745 C C . THR A 1 96 ? 12.858 -10.517 0.620 1.00 93.50 96 THR A C 1
ATOM 747 O O . THR A 1 96 ? 12.608 -11.300 -0.303 1.00 93.50 96 THR A O 1
ATOM 750 N N . LEU A 1 97 ? 13.986 -9.815 0.691 1.00 91.88 97 LEU A N 1
ATOM 751 C CA . LEU A 1 97 ? 15.131 -10.018 -0.188 1.00 91.88 97 LEU A CA 1
ATOM 752 C C . LEU A 1 97 ? 16.285 -10.552 0.657 1.00 91.88 97 LEU A C 1
ATOM 754 O O . LEU A 1 97 ? 16.567 -10.010 1.726 1.00 91.88 97 LEU A O 1
ATOM 758 N N . GLU A 1 98 ? 16.905 -11.629 0.195 1.00 91.00 98 GLU A N 1
ATOM 759 C CA . GLU A 1 98 ? 18.054 -12.258 0.842 1.00 91.00 98 GLU A CA 1
ATOM 760 C C . GLU A 1 98 ? 19.149 -12.468 -0.198 1.00 91.00 98 GLU A C 1
ATOM 762 O O . GLU 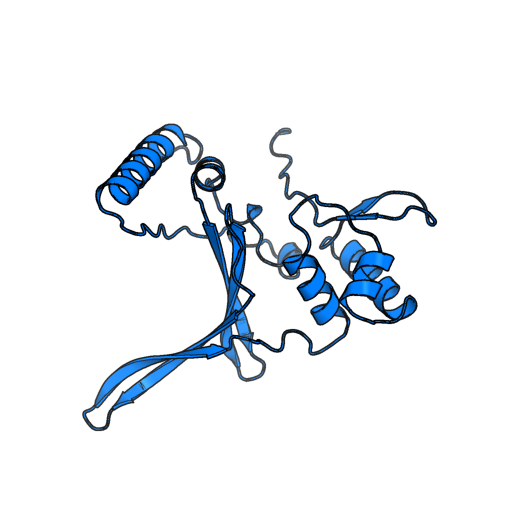A 1 98 ? 18.905 -13.079 -1.240 1.00 91.00 98 GLU A O 1
ATOM 767 N N . ASP A 1 99 ? 20.340 -11.945 0.080 1.00 91.50 99 ASP A N 1
ATOM 768 C CA . ASP A 1 99 ? 21.511 -12.191 -0.753 1.00 91.50 99 ASP A CA 1
ATOM 769 C C . ASP A 1 99 ? 21.972 -13.638 -0.546 1.00 91.50 99 ASP A C 1
ATOM 771 O O . ASP A 1 99 ? 22.148 -14.099 0.584 1.00 91.50 99 ASP A O 1
ATOM 775 N N . GLU A 1 100 ? 22.161 -14.362 -1.643 1.00 92.75 100 GLU A N 1
ATOM 776 C CA . GLU A 1 100 ? 22.644 -15.735 -1.651 1.00 92.75 100 GLU A CA 1
ATOM 777 C C . GLU A 1 100 ? 23.838 -15.885 -2.584 1.00 92.75 100 GLU A C 1
ATOM 779 O O . GLU A 1 100 ? 23.966 -15.211 -3.606 1.00 92.75 100 GLU A O 1
ATOM 784 N N . THR A 1 101 ? 24.717 -16.816 -2.234 1.00 93.94 101 THR A N 1
ATOM 785 C CA . THR A 1 101 ? 25.872 -17.189 -3.045 1.00 93.94 101 THR A CA 1
ATOM 786 C C . THR A 1 101 ? 25.791 -18.682 -3.317 1.00 93.94 101 THR A C 1
ATOM 788 O O . THR A 1 101 ? 25.618 -19.472 -2.388 1.00 93.94 101 THR A O 1
ATOM 791 N N . ASP A 1 102 ? 25.866 -19.078 -4.586 1.00 90.75 102 ASP A N 1
ATOM 792 C CA . ASP A 1 102 ? 25.906 -20.496 -4.944 1.00 90.75 102 ASP A CA 1
ATOM 793 C C . ASP A 1 102 ? 27.276 -21.133 -4.632 1.00 90.75 102 ASP A C 1
ATOM 795 O O . ASP A 1 102 ? 28.249 -20.454 -4.302 1.00 90.75 102 ASP A O 1
ATOM 799 N N . GLU A 1 103 ? 27.374 -22.460 -4.752 1.00 87.88 103 GLU A N 1
ATOM 800 C CA . GLU A 1 103 ? 28.625 -23.204 -4.512 1.00 87.88 103 GLU A CA 1
ATOM 801 C C . GLU A 1 103 ? 29.778 -22.777 -5.443 1.00 87.88 103 GLU A C 1
ATOM 803 O O . GLU A 1 103 ? 30.944 -23.033 -5.146 1.00 87.88 103 GLU A O 1
ATOM 808 N N . ALA A 1 104 ? 29.465 -22.111 -6.561 1.00 89.19 104 ALA A N 1
ATOM 809 C CA . ALA A 1 104 ? 30.427 -21.582 -7.522 1.00 89.19 104 ALA A CA 1
ATOM 810 C C . ALA A 1 104 ? 30.815 -20.114 -7.244 1.00 89.19 104 ALA A C 1
ATOM 812 O O . ALA A 1 104 ? 31.553 -19.524 -8.036 1.00 89.19 104 ALA A O 1
ATOM 813 N N . GLY A 1 105 ? 30.339 -19.517 -6.146 1.00 90.88 105 GLY A N 1
ATOM 814 C CA . GLY A 1 105 ? 30.638 -18.136 -5.770 1.00 90.88 105 GLY A CA 1
ATOM 815 C C . GLY A 1 105 ? 29.807 -17.079 -6.507 1.00 90.88 105 GLY A C 1
ATOM 816 O O . GLY A 1 105 ? 30.151 -15.902 -6.450 1.00 90.88 105 GLY A O 1
ATOM 817 N N . ARG A 1 106 ? 28.742 -17.457 -7.227 1.00 92.06 106 ARG A N 1
ATOM 818 C CA . ARG A 1 106 ? 27.869 -16.503 -7.927 1.00 92.06 106 ARG A CA 1
ATOM 819 C C . ARG A 1 106 ? 26.812 -15.958 -6.979 1.00 92.06 106 ARG A C 1
ATOM 821 O O . ARG A 1 106 ? 26.051 -16.719 -6.383 1.00 92.06 106 ARG A O 1
ATOM 828 N N . GLU A 1 107 ? 26.753 -14.636 -6.895 1.00 94.00 107 GLU A N 1
ATOM 829 C CA . GLU A 1 107 ? 25.780 -13.901 -6.091 1.00 94.00 107 GLU A CA 1
ATOM 830 C C . GLU A 1 107 ? 24.439 -13.768 -6.821 1.00 94.00 107 GLU A C 1
ATOM 832 O O . GLU A 1 107 ? 24.383 -13.499 -8.024 1.00 94.00 107 GLU A O 1
ATOM 837 N N . TRP A 1 108 ? 23.347 -13.941 -6.085 1.00 92.19 108 TRP A N 1
ATOM 838 C CA . TRP A 1 108 ? 21.988 -13.704 -6.554 1.00 92.19 108 TRP A CA 1
ATOM 839 C C . TRP A 1 108 ? 21.079 -13.320 -5.386 1.00 92.19 108 TRP A C 1
ATOM 841 O O . TRP A 1 108 ? 21.370 -13.612 -4.232 1.00 92.19 108 TRP A O 1
ATOM 851 N N . VAL A 1 109 ? 19.958 -12.663 -5.682 1.00 91.75 109 VAL A N 1
ATOM 852 C CA . VAL A 1 109 ? 19.001 -12.228 -4.657 1.00 91.75 109 VAL A CA 1
ATOM 853 C C . VAL A 1 109 ? 17.798 -13.159 -4.673 1.00 91.75 109 VAL A C 1
ATOM 855 O O . VAL A 1 109 ? 17.082 -13.247 -5.676 1.00 91.75 109 VAL A O 1
ATOM 858 N N . ARG A 1 110 ? 17.543 -13.844 -3.558 1.00 91.44 110 ARG A N 1
ATOM 859 C CA . ARG A 1 110 ? 16.322 -14.622 -3.360 1.00 91.44 110 ARG A CA 1
ATOM 860 C C . ARG A 1 110 ? 15.200 -13.700 -2.896 1.00 91.44 110 ARG A C 1
ATOM 862 O O . ARG A 1 110 ? 15.308 -13.041 -1.867 1.00 91.44 110 ARG A O 1
ATOM 869 N N . MET A 1 111 ? 14.088 -13.711 -3.629 1.00 93.88 111 MET A N 1
ATOM 870 C CA . MET A 1 111 ? 12.836 -13.084 -3.205 1.00 93.88 111 MET A CA 1
ATOM 871 C C . MET A 1 111 ? 11.919 -14.144 -2.595 1.00 93.88 111 MET A C 1
ATOM 873 O O . MET A 1 111 ? 11.459 -15.045 -3.298 1.00 93.88 111 MET A O 1
ATOM 877 N N . LYS A 1 112 ? 11.641 -14.042 -1.295 1.00 91.75 112 LYS A N 1
ATOM 878 C CA . LYS A 1 112 ? 10.640 -14.885 -0.625 1.00 91.75 112 LYS A CA 1
ATOM 879 C C . LYS A 1 112 ? 9.332 -14.118 -0.552 1.00 91.75 112 LYS A C 1
ATOM 881 O O . LYS A 1 112 ? 9.312 -13.034 0.018 1.00 91.75 112 LYS A O 1
ATOM 886 N N . ILE A 1 113 ? 8.269 -14.668 -1.131 1.00 92.88 113 ILE A N 1
ATOM 887 C CA . ILE A 1 113 ? 6.946 -14.036 -1.186 1.00 92.88 113 ILE A CA 1
ATOM 888 C C . ILE A 1 113 ? 6.032 -14.701 -0.156 1.00 92.88 113 ILE A C 1
ATOM 890 O O . ILE A 1 113 ? 5.875 -15.921 -0.166 1.00 92.88 113 ILE A O 1
ATOM 894 N N . ASP A 1 114 ? 5.409 -13.891 0.692 1.00 88.50 114 ASP A N 1
ATOM 895 C CA . ASP A 1 114 ? 4.342 -14.287 1.606 1.00 88.50 114 ASP A CA 1
ATOM 896 C C . ASP A 1 114 ? 3.017 -13.695 1.109 1.00 88.50 114 ASP A C 1
ATOM 898 O O . ASP A 1 114 ? 2.807 -12.480 1.128 1.00 88.50 114 ASP A O 1
ATOM 902 N N . LEU A 1 115 ? 2.132 -14.564 0.620 1.00 86.56 115 LEU A N 1
ATOM 903 C CA . LEU A 1 115 ? 0.822 -14.188 0.077 1.00 86.56 115 LEU A CA 1
ATOM 904 C C . LEU A 1 115 ? -0.235 -13.956 1.161 1.00 86.56 115 LEU A C 1
ATOM 906 O O . LEU A 1 115 ? -1.318 -13.463 0.857 1.00 86.56 115 LEU A O 1
ATOM 910 N N . THR A 1 116 ? 0.064 -14.311 2.408 1.00 80.50 116 THR A N 1
ATOM 911 C CA . THR A 1 116 ? -0.835 -14.151 3.552 1.00 80.50 116 THR A CA 1
ATOM 912 C C . THR A 1 116 ? -0.057 -13.554 4.717 1.00 80.50 116 THR A C 1
ATOM 914 O O . THR A 1 116 ? 0.100 -14.213 5.750 1.00 80.50 116 THR A O 1
ATOM 917 N N . PRO A 1 117 ? 0.463 -12.321 4.573 1.00 75.38 117 PRO A N 1
ATOM 918 C CA . PRO A 1 117 ? 1.329 -11.769 5.591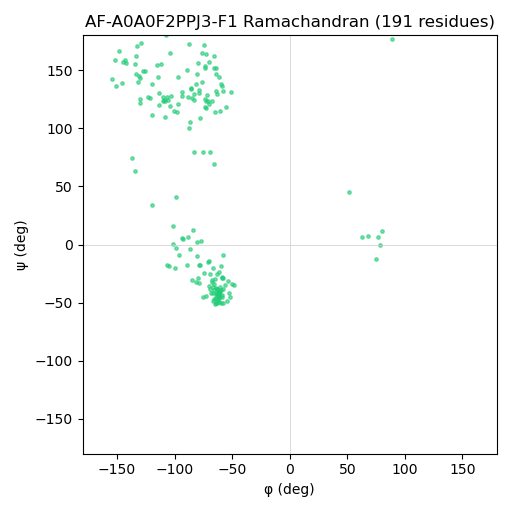 1.00 75.38 117 PRO A CA 1
ATOM 919 C C . PRO A 1 117 ? 0.539 -11.622 6.876 1.00 75.38 117 PRO A C 1
ATOM 921 O O . PRO A 1 117 ? -0.541 -11.029 6.890 1.00 75.38 117 PRO A O 1
ATOM 924 N N . ALA A 1 118 ? 1.095 -12.137 7.968 1.00 68.69 118 ALA A N 1
ATOM 925 C CA . ALA A 1 118 ? 0.536 -11.942 9.294 1.00 68.69 118 ALA A CA 1
ATOM 926 C C . ALA A 1 118 ? 0.716 -10.471 9.710 1.00 68.69 118 ALA A C 1
ATOM 928 O O . ALA A 1 118 ? 1.622 -10.114 10.464 1.00 68.69 118 ALA A O 1
ATOM 929 N N . PHE A 1 119 ? -0.153 -9.598 9.201 1.00 62.59 119 PHE A N 1
ATOM 930 C CA . PHE A 1 119 ? -0.270 -8.217 9.661 1.00 62.59 119 PHE A CA 1
ATOM 931 C C . PHE A 1 119 ? -0.892 -8.155 11.067 1.00 62.59 119 PHE A C 1
ATOM 933 O O . PHE A 1 119 ? -0.747 -7.156 11.758 1.00 62.59 119 PHE A O 1
ATOM 940 N N . ASP A 1 120 ? -1.502 -9.248 11.526 1.00 60.25 120 ASP A N 1
ATOM 941 C CA . ASP A 1 120 ? -2.523 -9.274 12.573 1.00 60.25 120 ASP A CA 1
ATOM 942 C C . ASP A 1 120 ? -1.979 -9.641 13.959 1.00 60.25 120 ASP A C 1
ATOM 944 O O . ASP A 1 120 ? -2.601 -10.391 14.712 1.00 60.25 120 ASP A O 1
ATOM 948 N N . LYS A 1 121 ? -0.805 -9.124 14.342 1.00 63.69 121 LYS A N 1
ATOM 949 C CA . LYS A 1 121 ? -0.238 -9.438 15.671 1.00 63.69 121 LYS A CA 1
ATOM 950 C C . LYS A 1 121 ? -1.140 -8.964 16.818 1.00 63.69 121 LYS A C 1
ATOM 952 O O . LYS A 1 121 ? -1.051 -9.478 17.930 1.00 63.69 121 LYS A O 1
ATOM 957 N N . ASN A 1 122 ? -1.993 -7.970 16.568 1.00 72.88 122 ASN A N 1
ATOM 958 C CA . ASN A 1 122 ? -2.949 -7.446 17.534 1.00 72.88 122 ASN A CA 1
ATOM 959 C C . ASN A 1 122 ? -4.232 -6.936 16.847 1.00 72.88 122 ASN A C 1
ATOM 961 O O . ASN A 1 122 ? -4.284 -6.725 15.635 1.00 72.88 122 ASN A O 1
ATOM 965 N N . ALA A 1 123 ? -5.272 -6.689 17.649 1.00 77.56 123 ALA A N 1
ATOM 966 C CA . ALA A 1 123 ? -6.573 -6.232 17.156 1.00 77.56 123 ALA A CA 1
ATOM 967 C C . ALA A 1 123 ? -6.505 -4.899 16.387 1.00 77.56 123 ALA A C 1
ATOM 969 O O . ALA A 1 123 ? -7.330 -4.669 15.505 1.00 77.56 123 ALA A O 1
ATOM 970 N N . LYS A 1 124 ? -5.540 -4.019 16.705 1.00 83.44 124 LYS A N 1
ATOM 971 C CA . LYS A 1 124 ? -5.359 -2.747 15.994 1.00 83.44 124 LYS A CA 1
ATOM 972 C C . LYS A 1 124 ? -4.909 -2.999 14.560 1.00 83.44 124 LYS A C 1
ATOM 974 O O . LYS A 1 124 ? -5.498 -2.430 13.644 1.00 83.44 124 LYS A O 1
ATOM 979 N N . ASP A 1 125 ? -3.906 -3.847 14.376 1.00 79.88 125 ASP A N 1
ATOM 980 C CA . ASP A 1 125 ? -3.341 -4.113 13.057 1.00 79.88 125 ASP A CA 1
ATOM 981 C C . ASP A 1 125 ? -4.318 -4.890 12.166 1.00 79.88 125 ASP A C 1
ATOM 983 O O . ASP A 1 125 ? -4.487 -4.525 11.004 1.00 79.88 125 ASP A O 1
ATOM 987 N N . HIS A 1 126 ? -5.061 -5.847 12.735 1.00 81.94 126 HIS A N 1
ATOM 988 C CA . HIS A 1 126 ? -6.113 -6.574 12.017 1.00 81.94 126 HIS A CA 1
ATOM 989 C C . HIS A 1 126 ? -7.248 -5.645 11.548 1.00 81.94 126 HIS A C 1
ATOM 991 O O . HIS A 1 126 ? -7.628 -5.643 10.379 1.00 81.94 126 HIS A O 1
ATOM 997 N N . ILE A 1 127 ? -7.758 -4.780 12.436 1.00 86.31 127 ILE A N 1
ATOM 998 C CA . ILE A 1 127 ? -8.788 -3.792 12.070 1.00 86.31 127 ILE A CA 1
ATOM 999 C C . ILE A 1 127 ? -8.262 -2.833 11.001 1.00 86.31 127 ILE A C 1
ATOM 1001 O O . ILE A 1 127 ? -8.975 -2.526 10.048 1.00 86.31 127 ILE A O 1
ATOM 1005 N N . LYS A 1 128 ? -7.017 -2.366 11.137 1.00 85.69 128 LYS A N 1
ATOM 1006 C CA . LYS A 1 128 ? -6.390 -1.486 10.149 1.00 85.69 128 LYS A CA 1
ATOM 1007 C C . LYS A 1 128 ? -6.282 -2.170 8.790 1.00 85.69 128 LYS A C 1
ATOM 1009 O O . LYS A 1 128 ? -6.634 -1.557 7.789 1.00 85.69 128 LYS A O 1
ATOM 1014 N N . HIS A 1 129 ? -5.829 -3.418 8.748 1.00 81.38 129 HIS A N 1
ATOM 1015 C CA . HIS A 1 129 ? -5.740 -4.197 7.518 1.00 81.38 129 HIS A CA 1
ATOM 1016 C C . HIS A 1 129 ? -7.110 -4.314 6.837 1.00 81.38 129 HIS A C 1
ATOM 1018 O O . HIS A 1 129 ? -7.248 -3.921 5.681 1.00 81.38 129 HIS A O 1
ATOM 1024 N N . ILE A 1 130 ? -8.140 -4.710 7.587 1.00 85.25 130 ILE A N 1
ATOM 1025 C CA . ILE A 1 130 ? -9.511 -4.843 7.082 1.00 85.25 130 ILE A CA 1
ATOM 1026 C C . ILE A 1 130 ? -10.061 -3.516 6.553 1.00 85.25 130 ILE A C 1
ATOM 1028 O O . ILE A 1 130 ? -10.706 -3.503 5.504 1.00 85.25 130 ILE A O 1
ATOM 1032 N N . ILE A 1 131 ? -9.782 -2.396 7.228 1.00 87.38 131 ILE A N 1
ATOM 1033 C CA . ILE A 1 131 ? -10.182 -1.071 6.744 1.00 87.38 131 ILE A CA 1
ATOM 1034 C C . ILE A 1 131 ? -9.522 -0.768 5.393 1.00 87.38 131 ILE A C 1
ATOM 1036 O O . ILE A 1 131 ? -10.217 -0.402 4.449 1.00 87.38 131 ILE A O 1
ATOM 1040 N N . MET A 1 132 ? -8.205 -0.962 5.289 1.00 79.69 132 MET A N 1
ATOM 1041 C CA . MET A 1 132 ? -7.447 -0.644 4.073 1.00 79.69 132 MET A CA 1
ATOM 1042 C C . MET A 1 132 ? -7.808 -1.548 2.887 1.00 79.69 132 MET A C 1
ATOM 1044 O O . MET A 1 132 ? -7.714 -1.109 1.747 1.00 79.69 132 MET A O 1
ATOM 1048 N N . GLU A 1 133 ? -8.208 -2.800 3.123 1.00 79.69 133 GLU A N 1
ATOM 1049 C CA . GLU A 1 133 ? -8.607 -3.706 2.038 1.00 79.69 133 GLU A CA 1
ATOM 1050 C C . GLU A 1 133 ? -10.038 -3.466 1.535 1.00 79.69 133 GLU A C 1
ATOM 1052 O O . GLU A 1 133 ? -10.330 -3.723 0.369 1.00 79.69 133 GLU A O 1
ATOM 1057 N N . ASN A 1 134 ? -10.939 -2.968 2.389 1.00 82.25 134 ASN A N 1
ATOM 1058 C CA . ASN A 1 134 ? -12.372 -2.892 2.071 1.00 82.25 134 ASN A CA 1
ATOM 1059 C C . ASN A 1 134 ? -12.877 -1.470 1.769 1.00 82.25 134 ASN A C 1
ATOM 1061 O O . ASN A 1 134 ? -13.956 -1.302 1.181 1.00 82.25 134 ASN A O 1
ATOM 1065 N N . TYR A 1 135 ? -12.122 -0.437 2.153 1.00 82.38 135 TYR A N 1
ATOM 1066 C CA . TYR A 1 135 ? -12.536 0.957 2.018 1.00 82.38 135 TYR A CA 1
ATOM 1067 C C . TYR A 1 135 ? -11.448 1.790 1.344 1.00 82.38 135 TYR A C 1
ATOM 1069 O O . TYR A 1 135 ? -10.329 1.883 1.832 1.00 82.38 135 TYR A O 1
ATOM 1077 N N . ALA A 1 136 ? -11.807 2.413 0.221 1.00 73.69 136 ALA A N 1
ATOM 1078 C CA . ALA A 1 136 ? -10.976 3.410 -0.444 1.00 73.69 136 ALA A CA 1
ATOM 1079 C C . ALA A 1 136 ? -11.025 4.760 0.294 1.00 73.69 136 ALA A C 1
ATOM 1081 O O . ALA A 1 136 ? -11.945 5.009 1.083 1.00 73.69 136 ALA A O 1
ATOM 1082 N N . ASP A 1 137 ? -10.080 5.647 -0.019 1.00 74.94 137 ASP A N 1
ATOM 1083 C CA . ASP A 1 137 ? -9.999 7.000 0.537 1.00 74.94 137 ASP A CA 1
ATOM 1084 C C . ASP A 1 137 ? -11.342 7.742 0.409 1.00 74.94 137 ASP A C 1
ATOM 1086 O O . ASP A 1 137 ? -12.011 7.716 -0.628 1.00 74.94 137 ASP A O 1
ATOM 1090 N N . GLY A 1 138 ? -11.789 8.350 1.510 1.00 72.69 138 GLY A N 1
ATOM 1091 C CA . GLY A 1 138 ? -13.069 9.054 1.596 1.00 72.69 138 GLY A CA 1
ATOM 1092 C C . GLY A 1 138 ? -14.326 8.181 1.672 1.00 72.69 138 GLY A C 1
ATOM 1093 O O . GLY A 1 138 ? -15.390 8.701 2.017 1.00 72.69 138 GLY A O 1
ATOM 1094 N N . LYS A 1 139 ? -14.248 6.868 1.416 1.00 81.69 139 LYS A N 1
ATOM 1095 C CA . LYS A 1 139 ? -15.401 5.972 1.576 1.00 81.69 139 LYS A CA 1
ATOM 1096 C C . LYS A 1 139 ? -15.708 5.798 3.062 1.00 81.69 139 LYS A C 1
ATOM 1098 O O . LYS A 1 139 ? -14.852 5.398 3.851 1.00 81.69 139 LYS A O 1
ATOM 1103 N N . SER A 1 140 ? -16.943 6.109 3.445 1.00 89.50 140 SER A N 1
ATOM 1104 C CA . SER A 1 140 ? -17.379 6.005 4.832 1.00 89.50 140 SER A CA 1
ATOM 1105 C C . SER A 1 140 ? -17.734 4.571 5.218 1.00 89.50 140 SER A C 1
ATOM 1107 O O . SER A 1 140 ? -18.242 3.786 4.416 1.00 89.50 140 SER A O 1
ATOM 1109 N N . PHE A 1 141 ? -17.477 4.247 6.480 1.00 92.69 141 PHE A N 1
ATOM 1110 C CA . PHE A 1 141 ? -17.836 2.988 7.111 1.00 92.69 141 PHE A CA 1
ATOM 1111 C C . PHE A 1 141 ? -18.259 3.205 8.559 1.00 92.69 141 PHE A C 1
ATOM 1113 O O . PHE A 1 141 ? -17.950 4.218 9.196 1.00 92.69 141 PHE A O 1
ATOM 1120 N N . THR A 1 142 ? -18.996 2.246 9.095 1.00 92.62 142 THR A N 1
ATOM 1121 C CA . THR A 1 142 ? -19.439 2.239 10.483 1.00 92.62 142 THR A CA 1
ATOM 1122 C C . THR A 1 142 ? -18.613 1.262 11.304 1.00 92.62 142 THR A C 1
ATOM 1124 O O . THR A 1 142 ? -17.944 0.361 10.799 1.00 92.62 142 THR A O 1
ATOM 1127 N N . ARG A 1 143 ? -18.707 1.397 12.626 1.00 91.81 143 ARG A N 1
ATOM 1128 C CA . ARG A 1 143 ? -18.155 0.398 13.544 1.00 91.81 143 ARG A CA 1
ATOM 1129 C C . ARG A 1 143 ? -18.753 -0.989 13.305 1.00 91.81 143 ARG A C 1
ATOM 1131 O O . ARG A 1 143 ? -18.033 -1.975 13.420 1.00 91.81 143 ARG A O 1
ATOM 1138 N N . GLN A 1 144 ? -20.052 -1.051 13.006 1.00 90.25 144 GLN A N 1
ATOM 1139 C CA . GLN A 1 144 ? -20.748 -2.315 12.795 1.00 90.25 144 GLN A CA 1
ATOM 1140 C C . GLN A 1 144 ? -20.194 -3.045 11.573 1.00 90.25 144 GLN A C 1
ATOM 1142 O O . GLN A 1 144 ? -20.020 -4.257 11.629 1.00 90.25 144 GLN A O 1
ATOM 1147 N N . ASP A 1 145 ? -19.841 -2.313 10.516 1.00 92.06 145 ASP A N 1
ATOM 1148 C CA . ASP A 1 145 ? -19.246 -2.915 9.323 1.00 92.06 145 ASP A CA 1
ATOM 1149 C C . ASP A 1 145 ? -17.911 -3.592 9.657 1.00 92.06 145 ASP A C 1
ATOM 1151 O O . ASP A 1 145 ? -17.692 -4.748 9.303 1.00 92.06 145 ASP A O 1
ATOM 1155 N N . ILE A 1 146 ? -17.061 -2.926 10.445 1.00 92.81 146 ILE A N 1
ATOM 1156 C CA . ILE A 1 146 ? -15.787 -3.501 10.899 1.00 92.81 146 ILE A CA 1
ATOM 1157 C C . ILE A 1 146 ? -16.006 -4.701 11.821 1.00 92.81 146 ILE A C 1
ATOM 1159 O O . ILE A 1 146 ? -15.293 -5.694 11.708 1.00 92.81 146 ILE A O 1
ATOM 1163 N N . MET A 1 147 ? -16.995 -4.655 12.715 1.00 91.19 147 MET A N 1
ATOM 1164 C CA . MET A 1 147 ? -17.343 -5.810 13.551 1.00 91.19 147 MET A CA 1
ATOM 1165 C C . MET A 1 147 ? -17.780 -7.008 12.703 1.00 91.19 147 MET A C 1
ATOM 1167 O O . MET A 1 147 ? -17.367 -8.127 12.985 1.00 91.19 147 MET A O 1
ATOM 1171 N N . ASN A 1 148 ? -18.569 -6.777 11.652 1.00 89.31 148 ASN A N 1
ATOM 1172 C CA . ASN A 1 148 ? -19.029 -7.836 10.757 1.00 89.31 148 ASN A CA 1
ATOM 1173 C C . ASN A 1 148 ? -17.870 -8.459 9.961 1.00 89.31 148 ASN A C 1
ATOM 1175 O O . ASN A 1 148 ? -17.873 -9.664 9.737 1.00 89.31 148 ASN A O 1
ATOM 1179 N N . LEU A 1 149 ? -16.882 -7.653 9.561 1.00 87.12 149 LEU A N 1
ATOM 1180 C CA . LEU A 1 149 ? -15.717 -8.119 8.801 1.00 87.12 149 LEU A CA 1
ATOM 1181 C C . LEU A 1 149 ? -14.657 -8.806 9.675 1.00 87.12 149 LEU A C 1
ATOM 1183 O O . LEU A 1 149 ? -13.993 -9.727 9.215 1.00 87.12 149 LEU A O 1
ATOM 1187 N N . THR A 1 150 ? -14.493 -8.364 10.924 1.00 85.31 150 THR A N 1
ATOM 1188 C CA . THR A 1 150 ? -13.430 -8.854 11.827 1.00 85.31 150 THR A CA 1
ATOM 1189 C C . THR A 1 150 ? -13.904 -9.895 12.842 1.00 85.31 150 THR A C 1
ATOM 1191 O O . THR A 1 150 ? -13.087 -10.582 13.447 1.00 85.31 150 THR A O 1
ATOM 1194 N N . GLY A 1 151 ? -15.208 -9.966 13.124 1.00 84.69 151 GLY A N 1
ATOM 1195 C CA . GLY A 1 151 ? -15.760 -10.760 14.227 1.00 84.69 151 GLY A CA 1
ATOM 1196 C C . GLY A 1 151 ? -15.392 -10.247 15.630 1.00 84.69 151 GLY A C 1
ATOM 1197 O O . GLY A 1 151 ? -15.689 -10.907 16.626 1.00 84.69 151 GLY A O 1
ATOM 1198 N N . LEU A 1 152 ? -14.744 -9.080 15.743 1.00 88.44 152 LEU A N 1
ATOM 1199 C CA . LEU A 1 152 ? -14.281 -8.531 17.018 1.00 88.44 152 LEU A CA 1
ATOM 1200 C C . LEU A 1 152 ? -15.400 -7.850 17.817 1.00 88.44 152 LEU A C 1
ATOM 1202 O O . LEU A 1 152 ? -16.395 -7.355 17.284 1.00 88.44 152 LEU A O 1
ATOM 1206 N N . SER A 1 153 ? -15.198 -7.771 19.136 1.00 89.38 153 SER A N 1
ATOM 1207 C CA . SER A 1 153 ? -16.161 -7.149 20.047 1.00 89.38 153 SER A CA 1
ATOM 1208 C C . SER A 1 153 ? -16.315 -5.643 19.804 1.00 89.38 153 SER A C 1
ATOM 1210 O O . SER A 1 153 ? -15.363 -4.945 19.440 1.00 89.38 153 SER A O 1
ATOM 1212 N N . HIS A 1 154 ? -17.499 -5.110 20.120 1.00 91.19 154 HIS A N 1
ATOM 1213 C CA . HIS A 1 154 ? -17.775 -3.675 20.028 1.00 91.19 154 HIS A CA 1
ATOM 1214 C C . HIS A 1 154 ? -16.746 -2.824 20.789 1.00 91.19 154 HIS A C 1
ATOM 1216 O O . HIS A 1 154 ? -16.317 -1.777 20.296 1.00 91.19 154 HIS A O 1
ATOM 1222 N N . THR A 1 155 ? -16.343 -3.257 21.987 1.00 89.75 155 THR A N 1
ATOM 1223 C CA . THR A 1 155 ? -15.376 -2.538 22.830 1.00 89.75 155 THR A CA 1
ATOM 1224 C C . THR A 1 155 ? -13.999 -2.499 22.177 1.00 89.75 155 THR A C 1
ATOM 1226 O O . THR A 1 155 ? -13.415 -1.420 22.073 1.00 89.75 155 THR A O 1
ATOM 1229 N N . SER A 1 156 ? -13.523 -3.640 21.670 1.00 87.25 156 SER A N 1
ATOM 1230 C CA . SER A 1 156 ? -12.232 -3.752 20.984 1.00 87.25 156 SER A CA 1
ATOM 1231 C C . SER A 1 156 ? -12.183 -2.849 19.751 1.00 87.25 156 SER A C 1
ATOM 1233 O O . SER A 1 156 ? -11.281 -2.020 19.625 1.00 87.25 156 SER A O 1
ATOM 1235 N N . VAL A 1 157 ? -13.204 -2.930 18.889 1.00 90.69 157 VAL A N 1
ATOM 1236 C CA . VAL A 1 157 ? -13.284 -2.093 17.684 1.00 90.69 157 VAL A CA 1
ATOM 1237 C C . VAL A 1 157 ? -13.384 -0.610 18.055 1.00 90.69 157 VAL A C 1
ATOM 1239 O O . VAL A 1 157 ? -12.703 0.228 17.470 1.00 90.69 157 VAL A O 1
ATOM 1242 N N . SER A 1 158 ? -14.174 -0.258 19.074 1.00 91.31 158 SER A N 1
ATOM 1243 C CA . SER A 1 158 ? -14.317 1.134 19.523 1.00 91.31 158 SER A CA 1
ATOM 1244 C C . SER A 1 158 ? -13.008 1.746 20.011 1.00 91.31 158 SER A C 1
ATOM 1246 O O . SER A 1 158 ? -12.727 2.903 19.695 1.00 91.31 158 SER A O 1
ATOM 1248 N N . GLN A 1 159 ? -12.226 0.996 20.789 1.00 91.38 159 GLN A N 1
ATOM 1249 C CA . GLN A 1 159 ? -10.939 1.459 21.303 1.00 91.38 159 GLN A CA 1
ATOM 1250 C C . GLN A 1 159 ? -9.954 1.700 20.161 1.00 91.38 159 GLN A C 1
ATOM 1252 O O . GLN A 1 159 ? -9.352 2.771 20.098 1.00 91.38 159 GLN A O 1
ATOM 1257 N N . VAL A 1 160 ? -9.856 0.755 19.225 1.00 91.19 160 VAL A N 1
ATOM 1258 C CA . VAL A 1 160 ? -8.961 0.869 18.069 1.00 91.19 160 VAL A CA 1
ATOM 1259 C C . VAL A 1 160 ? -9.346 2.046 17.177 1.00 91.19 160 VAL A C 1
ATOM 1261 O O . VAL A 1 160 ? -8.501 2.896 16.908 1.00 91.19 160 VAL A O 1
ATOM 1264 N N . LEU A 1 161 ? -10.621 2.169 16.791 1.00 92.81 161 LEU A N 1
ATOM 1265 C CA . LEU A 1 161 ? -11.080 3.289 15.964 1.00 92.81 161 LEU A CA 1
ATOM 1266 C C . LEU A 1 161 ? -10.853 4.638 16.659 1.00 92.81 161 LEU A C 1
ATOM 1268 O O . LEU A 1 161 ? -10.490 5.612 16.009 1.00 92.81 161 LEU A O 1
ATOM 1272 N N . LYS A 1 162 ? -11.022 4.714 17.986 1.00 91.81 162 LYS A N 1
ATOM 1273 C CA . LYS A 1 162 ? -10.729 5.935 18.750 1.00 91.81 162 LYS A CA 1
ATOM 1274 C C . LYS A 1 162 ? -9.241 6.293 18.696 1.00 91.81 162 LYS A C 1
ATOM 1276 O O . LYS A 1 162 ? -8.923 7.465 18.526 1.00 91.81 162 LYS A O 1
ATOM 1281 N N . VAL A 1 163 ? -8.352 5.306 18.831 1.00 89.81 163 VAL A N 1
ATOM 1282 C CA . VAL A 1 163 ? -6.899 5.508 18.714 1.00 89.81 163 VAL A CA 1
ATOM 1283 C C . VAL A 1 163 ? -6.529 5.965 17.305 1.00 89.81 163 VAL A C 1
ATOM 1285 O O . VAL A 1 163 ? -5.786 6.928 17.181 1.00 89.81 163 VAL A O 1
ATOM 1288 N N . MET A 1 164 ? -7.081 5.331 16.267 1.00 89.31 164 MET A N 1
ATOM 1289 C CA . MET A 1 164 ? -6.811 5.677 14.864 1.00 89.31 164 MET A CA 1
ATOM 1290 C C . MET A 1 164 ? -7.327 7.071 14.480 1.00 89.31 164 MET A C 1
ATOM 1292 O O . MET A 1 164 ? -6.688 7.778 13.711 1.00 89.31 164 MET A O 1
ATOM 1296 N N . VAL A 1 165 ? -8.455 7.504 15.050 1.00 90.75 165 VAL A N 1
ATOM 1297 C CA . VAL A 1 165 ? -8.912 8.897 14.916 1.00 90.75 165 VAL A CA 1
ATOM 1298 C C . VAL A 1 165 ? -7.975 9.850 15.658 1.00 90.75 165 VAL A C 1
ATOM 1300 O O . VAL A 1 165 ? -7.633 10.907 15.142 1.00 90.75 165 VAL A O 1
ATOM 1303 N N . GLY A 1 166 ? -7.521 9.474 16.857 1.00 85.81 166 GLY A N 1
ATOM 1304 C CA . GLY A 1 166 ? -6.574 10.272 17.638 1.00 85.81 166 GLY A CA 1
ATOM 1305 C C . GLY A 1 166 ? -5.193 10.413 16.987 1.00 85.81 166 GLY A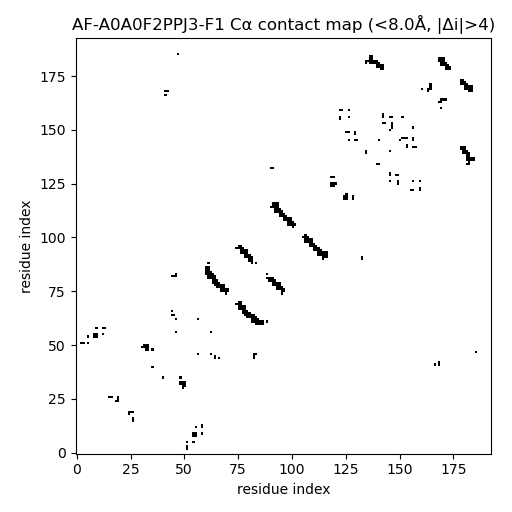 C 1
ATOM 1306 O O . GLY A 1 166 ? -4.540 11.431 17.192 1.00 85.81 166 GLY A O 1
ATOM 1307 N N . SER A 1 167 ? -4.755 9.426 16.200 1.00 82.00 167 SER A N 1
ATOM 1308 C CA . SER A 1 167 ? -3.503 9.469 15.432 1.00 82.00 167 SER A CA 1
ATOM 1309 C C . SER A 1 167 ? -3.641 10.129 14.056 1.00 82.00 167 SER A C 1
ATOM 1311 O O . SER A 1 167 ? -2.635 10.276 13.367 1.00 82.00 167 SER A O 1
ATOM 1313 N N . GLY A 1 168 ? -4.853 10.521 13.646 1.00 83.12 168 GLY A N 1
ATOM 1314 C CA . GLY A 1 168 ? -5.119 11.100 12.326 1.00 83.12 168 GLY A CA 1
ATOM 1315 C C . GLY A 1 168 ? -5.166 10.084 11.178 1.00 83.12 168 GLY A C 1
ATOM 1316 O O . GLY A 1 168 ? -5.307 10.479 10.028 1.00 83.12 168 GLY A O 1
ATOM 1317 N N . GLU A 1 169 ? -5.091 8.780 11.466 1.00 84.12 169 GLU A N 1
ATOM 1318 C CA . GLU A 1 169 ? -5.232 7.714 10.461 1.00 84.12 169 GLU A CA 1
ATOM 1319 C C . GLU A 1 169 ? -6.670 7.619 9.917 1.00 84.12 169 GLU A C 1
ATOM 1321 O O . GLU A 1 169 ? -6.880 7.137 8.808 1.00 84.12 169 GLU A O 1
ATOM 1326 N N . LEU A 1 170 ? -7.663 8.064 10.697 1.00 89.88 170 LEU A N 1
ATOM 1327 C CA . LEU A 1 170 ? -9.076 8.103 10.319 1.00 89.88 170 LEU A CA 1
ATOM 1328 C C . LEU A 1 170 ? -9.702 9.452 10.672 1.00 89.88 170 LEU A C 1
ATOM 1330 O O . LEU A 1 170 ? -9.416 10.032 11.717 1.00 89.88 170 LEU A O 1
ATOM 1334 N N . SER A 1 171 ? -10.656 9.892 9.858 1.00 89.31 171 SER A N 1
ATOM 1335 C CA . SER A 1 171 ? -11.586 10.963 10.212 1.00 89.31 171 SER A CA 1
ATOM 1336 C C . SER A 1 171 ? -12.902 10.379 10.712 1.00 89.31 171 SER A C 1
ATOM 1338 O O . SER A 1 171 ? -13.360 9.350 10.220 1.00 89.31 171 SER A O 1
ATOM 1340 N N . ALA A 1 172 ? -13.522 11.032 11.696 1.00 91.25 172 ALA A N 1
ATOM 1341 C CA . ALA A 1 172 ? -14.831 10.644 12.213 1.00 91.25 172 ALA A CA 1
ATOM 1342 C C . ALA A 1 172 ? -15.847 11.773 12.037 1.00 91.25 172 ALA A C 1
ATOM 1344 O O . ALA A 1 172 ? -15.555 12.929 12.336 1.00 91.25 172 ALA A O 1
ATOM 1345 N N . SER A 1 173 ? -17.060 11.422 11.623 1.00 88.56 173 SER A N 1
ATOM 1346 C CA . SER A 1 173 ? -18.168 12.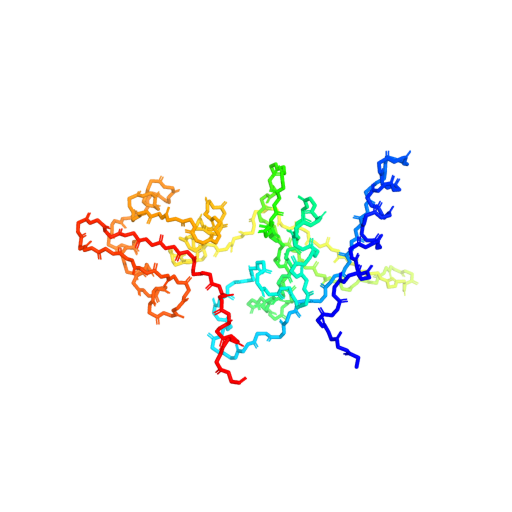359 11.438 1.00 88.56 173 SER A CA 1
ATOM 1347 C C . SER A 1 173 ? -19.467 11.812 12.043 1.00 88.56 173 SER A C 1
ATOM 1349 O O . SER A 1 173 ? -19.643 10.601 12.215 1.00 88.56 173 SER A O 1
ATOM 1351 N N . GLY A 1 174 ? -20.381 12.721 12.393 1.00 83.62 174 GLY A N 1
ATOM 1352 C CA . GLY A 1 174 ? -21.685 12.393 12.973 1.00 83.62 174 GLY A CA 1
ATOM 1353 C C . GLY A 1 174 ? -21.709 12.283 14.505 1.00 83.62 174 GLY A C 1
ATOM 1354 O O . GLY A 1 174 ? -20.700 12.429 15.196 1.00 83.62 174 GLY A O 1
ATOM 1355 N N . SER A 1 175 ? -22.908 12.051 15.045 1.00 76.69 175 SER A N 1
ATOM 1356 C CA . SER A 1 175 ? -23.159 11.881 16.484 1.00 76.69 175 SER A CA 1
ATOM 1357 C C . SER A 1 175 ? -22.994 10.423 16.924 1.00 76.69 175 SER A C 1
ATOM 1359 O O . SER A 1 175 ? -22.872 9.528 16.095 1.00 76.69 175 SER A O 1
ATOM 1361 N N . THR A 1 176 ? -23.042 10.146 18.232 1.00 68.94 176 THR A N 1
ATOM 1362 C CA . THR A 1 176 ? -22.836 8.803 18.815 1.00 68.94 176 THR A CA 1
ATOM 1363 C C . THR A 1 176 ? -23.649 7.688 18.141 1.00 68.94 176 THR A C 1
ATOM 1365 O O . THR A 1 176 ? -23.144 6.573 18.021 1.00 68.94 176 THR A O 1
ATOM 1368 N N . ARG A 1 177 ? -24.873 7.979 17.671 1.00 65.50 177 ARG A N 1
ATOM 1369 C CA . ARG A 1 177 ? -25.765 6.998 17.023 1.00 65.50 177 ARG A CA 1
ATOM 1370 C C . ARG A 1 177 ? -25.449 6.762 15.542 1.00 65.50 177 ARG A C 1
ATOM 1372 O O . ARG A 1 177 ? -25.620 5.649 15.067 1.00 65.50 177 ARG A O 1
ATOM 1379 N N . ASN A 1 178 ? -24.963 7.786 14.841 1.00 78.69 178 ASN A N 1
ATOM 1380 C CA . ASN A 1 178 ? -24.702 7.760 13.398 1.00 78.69 178 ASN A CA 1
ATOM 1381 C C . ASN A 1 178 ? -23.217 8.023 13.109 1.00 78.69 178 ASN A C 1
ATOM 1383 O O . ASN A 1 178 ? -22.876 8.711 12.148 1.00 78.69 178 ASN A O 1
ATOM 1387 N N . LYS A 1 179 ? -22.330 7.553 13.994 1.00 89.12 179 LYS A N 1
ATOM 1388 C CA . LYS A 1 179 ? -20.901 7.833 13.885 1.00 89.12 179 LYS A CA 1
ATOM 1389 C C . LYS A 1 179 ? -20.320 7.026 12.733 1.00 89.12 179 LYS A C 1
ATOM 1391 O O . LYS A 1 179 ? -20.307 5.796 12.790 1.00 89.12 179 LYS A O 1
ATOM 1396 N N . THR A 1 180 ? -19.817 7.730 11.730 1.00 92.38 180 THR A N 1
ATOM 1397 C CA . THR A 1 180 ? -19.108 7.135 10.598 1.00 92.38 180 THR A CA 1
ATOM 1398 C C . THR A 1 180 ? -17.639 7.516 10.640 1.00 92.38 180 THR A C 1
ATOM 1400 O O . THR A 1 180 ? -17.252 8.510 11.262 1.00 92.38 180 THR A O 1
ATOM 1403 N N . PHE A 1 181 ? -16.826 6.679 10.018 1.00 93.38 181 PHE A N 1
ATOM 1404 C CA . PHE A 1 181 ? -15.389 6.831 9.903 1.00 93.38 181 PHE A CA 1
ATOM 1405 C C . PHE A 1 181 ? -15.018 6.769 8.427 1.00 93.38 181 PHE A C 1
ATOM 1407 O O . PHE A 1 181 ? -15.693 6.096 7.653 1.00 93.38 181 PHE A O 1
ATOM 1414 N N . CYS A 1 182 ? -13.960 7.460 8.032 1.00 90.19 182 CYS A N 1
ATOM 1415 C CA . CYS A 1 182 ? -13.370 7.324 6.708 1.00 90.19 182 CYS A CA 1
ATOM 1416 C C . CYS A 1 182 ? -11.855 7.484 6.797 1.00 90.19 182 CYS A C 1
ATOM 1418 O O . CYS A 1 182 ? -11.336 8.108 7.728 1.00 90.19 182 CYS A O 1
ATOM 1420 N N . ILE A 1 183 ? -11.151 6.929 5.815 1.00 85.69 183 ILE A N 1
ATOM 1421 C CA . ILE A 1 183 ? -9.752 7.278 5.577 1.00 85.69 183 ILE A CA 1
ATOM 1422 C C . ILE A 1 183 ? -9.762 8.719 5.032 1.00 85.69 183 ILE A C 1
ATOM 1424 O O . ILE A 1 183 ? -10.476 8.972 4.053 1.00 85.69 183 ILE A O 1
ATOM 1428 N N . PRO A 1 184 ? -9.095 9.684 5.696 1.00 81.44 184 PRO A N 1
ATOM 1429 C CA . PRO A 1 184 ? -9.124 11.081 5.280 1.00 81.44 184 PRO A CA 1
ATOM 1430 C C . PRO A 1 184 ? -8.541 11.243 3.877 1.00 81.44 184 PRO A C 1
ATOM 1432 O O . PRO A 1 184 ? -7.559 10.592 3.529 1.00 81.44 184 PRO A O 1
ATOM 1435 N N . PHE A 1 185 ? -9.110 12.16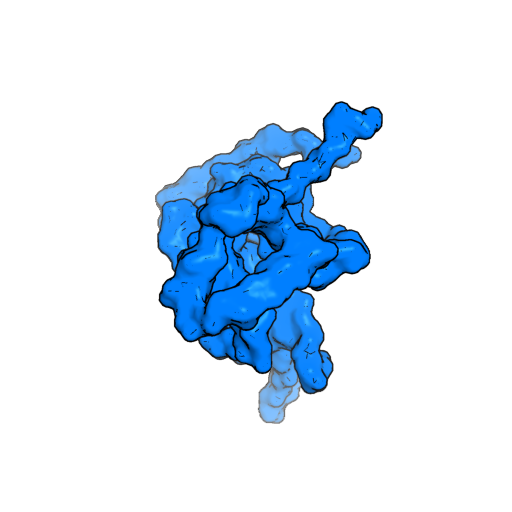4 3.100 1.00 69.88 185 PHE A N 1
ATOM 1436 C CA . PHE A 1 185 ? -8.421 12.673 1.922 1.00 69.88 185 PHE A CA 1
ATOM 1437 C C . PHE A 1 185 ? -7.209 13.474 2.397 1.00 69.88 185 PHE A C 1
ATOM 1439 O O . PHE A 1 185 ? -7.371 14.438 3.147 1.00 69.88 185 PHE A O 1
ATOM 1446 N N . ASN A 1 186 ? -6.010 13.114 1.946 1.00 58.81 186 ASN A N 1
ATOM 1447 C CA . ASN A 1 186 ? -4.854 13.996 2.074 1.00 58.81 186 ASN A CA 1
ATOM 1448 C C . ASN A 1 186 ? -5.004 15.105 1.025 1.00 58.81 186 ASN A C 1
ATOM 1450 O O . ASN A 1 186 ? -4.446 15.039 -0.070 1.00 58.81 186 ASN A O 1
ATOM 1454 N N . VAL A 1 187 ? -5.838 16.095 1.336 1.00 46.06 187 VAL A N 1
ATOM 1455 C CA . VAL A 1 187 ? -5.821 17.382 0.645 1.00 46.06 187 VAL A CA 1
ATOM 1456 C C . VAL A 1 187 ? -4.802 18.219 1.406 1.00 46.06 187 VAL A C 1
ATOM 1458 O O . VAL A 1 187 ? -5.090 18.697 2.500 1.00 46.06 187 VAL A O 1
ATOM 1461 N N . GLU A 1 188 ? -3.578 18.329 0.888 1.00 44.31 188 GLU A N 1
ATOM 1462 C CA . GLU A 1 188 ? -2.738 19.456 1.290 1.00 44.31 188 GLU A CA 1
ATOM 1463 C C . GLU A 1 188 ? -3.500 20.724 0.865 1.00 44.31 188 GLU A C 1
ATOM 1465 O O . GLU A 1 188 ? -3.792 20.919 -0.317 1.00 44.31 188 GLU A O 1
ATOM 1470 N N . ASP A 1 189 ? -3.921 21.526 1.849 1.00 38.75 189 ASP A N 1
ATOM 1471 C CA . ASP A 1 189 ? -4.447 22.884 1.676 1.00 38.75 189 ASP A CA 1
ATOM 1472 C C . ASP A 1 189 ? -3.313 23.787 1.148 1.00 38.75 189 ASP A C 1
ATOM 1474 O O . ASP A 1 189 ? -2.808 24.665 1.841 1.00 38.75 189 ASP A O 1
ATOM 1478 N N . ASP A 1 190 ? -2.898 23.574 -0.099 1.00 39.16 190 ASP A N 1
ATOM 1479 C CA . ASP A 1 190 ? -1.948 24.439 -0.812 1.00 39.16 190 ASP A CA 1
ATOM 1480 C C . ASP A 1 190 ? -2.651 25.646 -1.472 1.00 39.16 190 ASP A C 1
ATOM 1482 O O . ASP A 1 190 ? -2.065 26.363 -2.278 1.00 39.16 190 ASP A O 1
ATOM 1486 N N . PHE A 1 191 ? -3.918 25.915 -1.132 1.00 38.28 191 PHE A N 1
ATOM 1487 C CA . PHE A 1 191 ? -4.683 27.052 -1.669 1.00 38.28 191 PHE A CA 1
ATOM 1488 C C . PHE A 1 191 ? -4.628 28.326 -0.813 1.00 38.28 191 PHE A C 1
ATOM 1490 O O . PHE A 1 191 ? -5.296 29.308 -1.141 1.00 38.28 191 PHE A O 1
ATOM 1497 N N . LEU A 1 192 ? -3.834 28.349 0.260 1.00 35.38 192 LEU A N 1
ATOM 1498 C CA . LEU A 1 192 ? -3.608 29.546 1.071 1.00 35.38 192 LEU A CA 1
ATOM 1499 C C . LEU A 1 192 ? -2.126 29.685 1.439 1.00 35.38 192 LEU A C 1
ATOM 1501 O O . LEU A 1 192 ? -1.756 29.428 2.580 1.00 35.38 192 LEU A O 1
ATOM 1505 N N . ASN A 1 193 ? -1.297 30.092 0.473 1.00 33.19 193 ASN A N 1
ATOM 1506 C CA . ASN A 1 193 ? -0.145 30.987 0.668 1.00 33.19 193 ASN A CA 1
ATOM 1507 C C . ASN A 1 193 ? 0.268 31.620 -0.663 1.00 33.19 193 ASN A C 1
ATOM 1509 O O . ASN A 1 193 ? 0.513 30.860 -1.624 1.00 33.19 193 ASN A O 1
#

Nearest PDB structures (foldseek):
  4aso-assembly1_A  TM=7.595E-01  e=2.336E-02  Bacillus thuringiensis
  3m8e-assembly1_A  TM=7.685E-01  e=4.670E-02  Bacillus thuringiensis serovar israelensis
  5kk1-assembly1_A  TM=7.349E-01  e=5.554E-02  Sulfolobus sp. NOB8H2
  5k5q-assembly1_E  TM=7.051E-01  e=6.604E-02  Sulfolobus sp. NOB8H2
  9e8g-assembly1_a  TM=6.411E-01  e=3.327E-01  Homo sapiens

Sequence (193 aa):
MDENDNSEMKKVTEKLSMLAHRTNAAIVILHHARKKKRSEYAISMSQHDSVGAGVLNRLVGCMIGIEKKAGDNGQDIFTVRSLQSWLQGFSTFSYTLEDETDEAGREWVRMKIDLTPAFDKNAKDHIKHIIMENYADGKSFTRQDIMNLTGLSHTSVSQVLKVMVGSGELSASGSTRNKTFCIPFNVEDDFLN